Protein AF-A0A1V5HP05-F1 (afdb_monomer)

Secondary structure (DSSP, 8-state):
---------S--TT--------HHHHHHHHHHHHHHHHHHHHHHHHS--SSHHHHHHHHHHHHHHHHHHHTTTS-HHHHHHHHHHHHHHHHHHHHHHHHHHHHHHHHHHHHHHHHHHHT----SS--SEEEE--TTT--TT---EEEEEEEPPHHHHHHHHHHHTT-TT-EESSPPHHHHHHHHTTT------EEEEEEETTTTEE--GGGTGGGTT--EEEEEEEETTTTEEEEEEEE-

Mean predicted aligned error: 12.93 Å

Foldseek 3Di:
DDDDDDDDDPPPPDDPPPPPPPPVVVLVVLLVQLLVLLVQLLVLLVPLDAQVSLVSSLVSLVSSLVSLVVSVPDDDPSSVNSPVSSVNSNVSSVVSNVVNVVVQVCQLCVQVVCCVLVVADDDNDRFPDKDFDDPVPPDPQAATKIKGKHQDDPVRLVVRCVRCVVVPQKDADDDDPVVCVVCVSNVDDRPAHTIKGKAFPVVRDTDDCVVVVVPPPWGWIWMWDQHNVRSMIMIMTGTD

pLDDT: mean 77.03, std 14.5, range [39.31, 95.06]

Structure (mmCIF, N/CA/C/O backbone):
data_AF-A0A1V5HP05-F1
#
_entry.id   AF-A0A1V5HP05-F1
#
loop_
_atom_site.group_PDB
_atom_site.id
_atom_site.type_symbol
_atom_site.label_atom_id
_atom_site.label_alt_id
_atom_site.label_comp_id
_atom_site.label_asym_id
_atom_site.label_entity_id
_atom_site.label_seq_id
_atom_site.pdbx_PDB_ins_code
_atom_site.Cartn_x
_atom_site.Cartn_y
_atom_site.Cartn_z
_atom_site.occupancy
_atom_site.B_iso_or_equiv
_atom_site.auth_seq_id
_atom_site.auth_comp_id
_atom_site.auth_asym_id
_atom_site.auth_atom_id
_atom_site.pdbx_PDB_model_num
ATOM 1 N N . MET A 1 1 ? 78.794 -18.015 -66.365 1.00 45.66 1 MET A N 1
ATOM 2 C CA . MET A 1 1 ? 79.263 -18.549 -65.071 1.00 45.66 1 MET A CA 1
ATOM 3 C C . MET A 1 1 ? 79.657 -17.383 -64.184 1.00 45.66 1 MET A C 1
ATOM 5 O O . MET A 1 1 ? 80.660 -16.752 -64.469 1.00 45.66 1 MET A O 1
ATOM 9 N N . SER A 1 2 ? 78.841 -17.069 -63.180 1.00 39.31 2 SER A N 1
ATOM 10 C CA . SER A 1 2 ? 79.283 -16.549 -61.878 1.00 39.31 2 SER A CA 1
ATOM 11 C C . SER A 1 2 ? 78.057 -16.530 -60.962 1.00 39.31 2 SER A C 1
ATOM 13 O O . SER A 1 2 ? 77.084 -15.834 -61.247 1.00 39.31 2 SER A O 1
ATOM 15 N N . GLN A 1 3 ? 78.067 -17.395 -59.949 1.00 45.81 3 GLN A N 1
ATOM 16 C CA . GLN A 1 3 ? 77.087 -17.443 -58.867 1.00 45.81 3 GLN A CA 1
ATOM 17 C C . GLN A 1 3 ? 77.405 -16.313 -57.883 1.00 45.81 3 GLN A C 1
ATOM 19 O O . GLN A 1 3 ? 78.546 -16.200 -57.444 1.00 45.81 3 GLN A O 1
ATOM 24 N N . ILE A 1 4 ? 76.407 -15.512 -57.510 1.00 48.28 4 ILE A N 1
ATOM 25 C CA . ILE A 1 4 ? 76.486 -14.645 -56.330 1.00 48.28 4 ILE A CA 1
ATOM 26 C C . ILE A 1 4 ? 75.552 -15.253 -55.290 1.00 48.28 4 ILE A C 1
ATOM 28 O O . ILE A 1 4 ? 74.343 -15.353 -55.504 1.00 48.28 4 ILE A O 1
ATOM 32 N N . GLY A 1 5 ? 76.181 -15.755 -54.230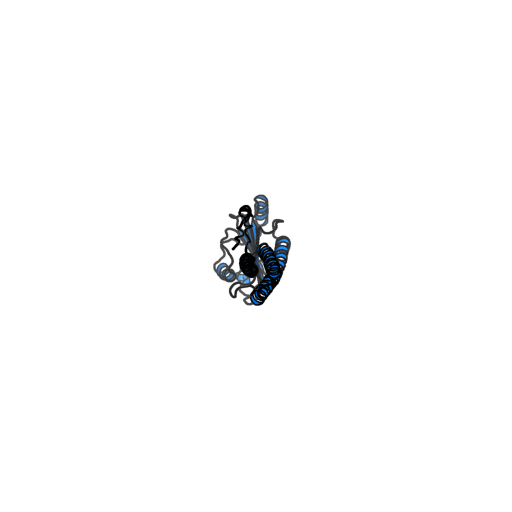 1.00 42.69 5 GLY A N 1
ATOM 33 C CA . GLY A 1 5 ? 75.558 -16.386 -53.082 1.00 42.69 5 GLY A CA 1
ATOM 34 C C . GLY A 1 5 ? 74.801 -15.394 -52.206 1.00 42.69 5 GLY A C 1
ATOM 35 O O . GLY A 1 5 ? 75.073 -14.195 -52.190 1.00 42.69 5 GLY A O 1
ATOM 36 N N . GLN A 1 6 ? 73.819 -15.967 -51.524 1.00 46.94 6 GLN A N 1
ATOM 37 C CA . GLN A 1 6 ? 72.988 -15.387 -50.482 1.00 46.94 6 GLN A CA 1
ATOM 38 C C . GLN A 1 6 ? 73.818 -15.053 -49.241 1.00 46.94 6 GLN A C 1
ATOM 40 O O . GLN A 1 6 ? 74.664 -15.852 -48.868 1.00 46.94 6 GLN A O 1
ATOM 45 N N . ASP A 1 7 ? 73.461 -13.961 -48.568 1.00 46.69 7 ASP A N 1
ATOM 46 C CA . ASP A 1 7 ? 73.518 -13.846 -47.109 1.00 46.69 7 ASP A CA 1
ATOM 47 C C . ASP A 1 7 ? 72.329 -12.969 -46.682 1.00 46.69 7 ASP A C 1
ATOM 49 O O . ASP A 1 7 ? 72.326 -11.752 -46.868 1.00 46.69 7 ASP A O 1
ATOM 53 N N . ILE A 1 8 ? 71.261 -13.605 -46.191 1.00 56.12 8 ILE A N 1
ATOM 54 C CA . ILE A 1 8 ? 70.138 -12.925 -45.530 1.00 56.12 8 ILE A CA 1
ATOM 55 C C . ILE A 1 8 ? 70.374 -13.088 -44.023 1.00 56.12 8 ILE A C 1
ATOM 57 O O . ILE A 1 8 ? 70.475 -14.227 -43.571 1.00 56.12 8 ILE A O 1
ATOM 61 N N . PRO A 1 9 ? 70.475 -11.998 -43.244 1.00 49.00 9 PRO A N 1
ATOM 62 C CA . PRO A 1 9 ? 70.738 -12.085 -41.813 1.00 49.00 9 PRO A CA 1
ATOM 63 C C . PRO A 1 9 ? 69.547 -12.694 -41.059 1.00 49.00 9 PRO A C 1
ATOM 65 O O . PRO A 1 9 ? 68.391 -12.319 -41.261 1.00 49.00 9 PRO A O 1
ATOM 68 N N . GLU A 1 10 ? 69.863 -13.628 -40.166 1.00 56.22 10 GLU A N 1
ATOM 69 C CA . GLU A 1 10 ? 68.953 -14.537 -39.457 1.00 56.22 10 GLU A CA 1
ATOM 70 C C . GLU A 1 10 ? 68.286 -13.919 -38.205 1.00 56.22 10 GLU A C 1
ATOM 72 O O . GLU A 1 10 ? 67.856 -14.636 -37.308 1.00 56.22 10 GLU A O 1
ATOM 77 N N . ASP A 1 11 ? 68.159 -12.589 -38.132 1.00 52.66 11 ASP A N 1
ATOM 78 C CA . ASP A 1 11 ? 67.770 -11.873 -36.897 1.00 52.66 11 ASP A CA 1
ATOM 79 C C . ASP A 1 11 ? 66.340 -11.292 -36.886 1.00 52.66 11 ASP A C 1
ATOM 81 O O . ASP A 1 11 ? 65.981 -10.479 -36.034 1.00 52.66 11 ASP A O 1
ATOM 85 N N . LEU A 1 12 ? 65.463 -11.724 -37.795 1.00 49.72 12 LEU A N 1
ATOM 86 C CA . LEU A 1 12 ? 64.066 -11.250 -37.852 1.00 49.72 12 LEU A CA 1
ATOM 87 C C . LEU A 1 12 ? 63.052 -12.127 -37.096 1.00 49.72 12 LEU A C 1
ATOM 89 O O . LEU A 1 12 ? 61.856 -11.844 -37.132 1.00 49.72 12 LEU A O 1
ATOM 93 N N . ASN A 1 13 ? 63.497 -13.162 -36.378 1.00 49.78 13 ASN A N 1
ATOM 94 C CA . ASN A 1 13 ? 62.592 -14.164 -35.799 1.00 49.78 13 ASN A CA 1
ATOM 95 C C . ASN A 1 13 ? 62.056 -13.863 -34.387 1.00 49.78 13 ASN A C 1
ATOM 97 O O . ASN A 1 13 ? 61.337 -14.688 -33.835 1.00 49.78 13 ASN A O 1
ATOM 101 N N . ASN A 1 14 ? 62.340 -12.690 -33.810 1.00 53.81 14 ASN A N 1
ATOM 102 C CA . ASN A 1 14 ? 61.890 -12.331 -32.456 1.00 53.81 14 ASN A CA 1
ATOM 103 C C . ASN A 1 14 ? 61.094 -11.017 -32.392 1.00 53.81 14 ASN A C 1
ATOM 105 O O . ASN A 1 14 ? 61.212 -10.250 -31.436 1.00 53.81 14 ASN A O 1
ATOM 109 N N . CYS A 1 15 ? 60.226 -10.755 -33.372 1.00 49.44 15 CYS A N 1
ATOM 110 C CA . CYS A 1 15 ? 59.110 -9.846 -33.113 1.00 49.44 15 CYS A CA 1
ATOM 111 C C . CYS A 1 15 ? 58.054 -10.597 -32.285 1.00 49.44 15 CYS A C 1
ATOM 113 O O . CYS A 1 15 ? 57.534 -11.605 -32.768 1.00 49.44 15 CYS A O 1
ATOM 115 N N . PRO A 1 16 ? 57.691 -10.136 -31.071 1.00 47.91 16 PRO A N 1
ATOM 116 C CA . PRO A 1 16 ? 56.537 -10.686 -30.383 1.00 47.91 16 PRO A CA 1
ATOM 117 C C . PRO A 1 16 ? 55.327 -10.454 -31.285 1.00 47.91 16 PRO A C 1
ATOM 119 O O . PRO A 1 16 ? 55.009 -9.315 -31.637 1.00 47.91 16 PRO A O 1
ATOM 122 N N . VAL A 1 17 ? 54.685 -11.543 -31.704 1.00 52.50 17 VAL A N 1
ATOM 123 C CA . VAL A 1 17 ? 53.391 -11.497 -32.378 1.00 52.50 17 VAL A CA 1
ATOM 124 C C . VAL A 1 17 ? 52.439 -10.848 -31.385 1.00 52.50 17 VAL A C 1
ATOM 126 O O . VAL A 1 17 ? 51.966 -11.491 -30.452 1.00 52.50 17 VAL A O 1
ATOM 129 N N . ALA A 1 18 ? 52.217 -9.544 -31.538 1.00 49.88 18 ALA A N 1
ATOM 130 C CA . ALA A 1 18 ? 51.139 -8.866 -30.852 1.00 49.88 18 ALA A CA 1
ATOM 131 C C . ALA A 1 18 ? 49.862 -9.605 -31.254 1.00 49.88 18 ALA A C 1
ATOM 133 O O . ALA A 1 18 ? 49.499 -9.605 -32.433 1.00 49.88 18 ALA A O 1
ATOM 134 N N . GLU A 1 19 ? 49.236 -10.291 -30.295 1.00 46.50 19 GLU A N 1
ATOM 135 C CA . GLU A 1 19 ? 47.919 -10.895 -30.454 1.00 46.50 19 GLU A CA 1
ATOM 136 C C . GLU A 1 19 ? 46.963 -9.814 -30.963 1.00 46.50 19 GLU A C 1
ATOM 138 O O . GLU A 1 19 ? 46.447 -8.977 -30.221 1.00 46.50 19 GLU A O 1
ATOM 143 N N . LEU A 1 20 ? 46.759 -9.802 -32.279 1.00 46.09 20 LEU A N 1
ATOM 144 C CA . LEU A 1 20 ? 45.702 -9.059 -32.932 1.00 46.09 20 LEU A CA 1
ATOM 145 C C . LEU A 1 20 ? 44.393 -9.716 -32.500 1.00 46.09 20 LEU A C 1
ATOM 147 O O . LEU A 1 20 ? 43.883 -10.615 -33.167 1.00 46.09 20 LEU A O 1
ATOM 151 N N . GLU A 1 21 ? 43.837 -9.269 -31.372 1.00 46.66 21 GLU A N 1
ATOM 152 C CA . GLU A 1 21 ? 42.444 -9.543 -31.040 1.00 46.66 21 GLU A CA 1
ATOM 153 C C . GLU A 1 21 ? 41.585 -9.109 -32.234 1.00 46.66 21 GLU A C 1
ATOM 155 O O . GLU A 1 21 ? 41.391 -7.920 -32.507 1.00 46.66 21 GLU A O 1
ATOM 160 N N . HIS A 1 22 ? 41.092 -10.088 -32.995 1.00 45.94 22 HIS A N 1
ATOM 161 C CA . HIS A 1 22 ? 40.339 -9.826 -34.207 1.00 45.94 22 HIS A CA 1
ATOM 162 C C . HIS A 1 22 ? 39.112 -8.946 -33.888 1.00 45.94 22 HIS A C 1
ATOM 164 O O . HIS A 1 22 ? 38.206 -9.381 -33.165 1.00 45.94 22 HIS A O 1
ATOM 170 N N . PRO A 1 23 ? 38.982 -7.747 -34.492 1.00 53.31 23 PRO A N 1
ATOM 171 C CA . PRO A 1 23 ? 37.896 -6.802 -34.200 1.00 53.31 23 PRO A CA 1
ATOM 172 C C . PRO A 1 23 ? 36.497 -7.362 -34.519 1.00 53.31 23 PRO A C 1
ATOM 174 O O . PRO A 1 23 ? 35.478 -6.839 -34.066 1.00 53.31 23 PRO A O 1
ATOM 177 N N . HIS A 1 24 ? 36.419 -8.456 -35.284 1.00 51.22 24 HIS A N 1
ATOM 178 C CA . HIS A 1 24 ? 35.174 -9.172 -35.548 1.00 51.22 24 HIS A CA 1
ATOM 179 C C . HIS A 1 24 ? 34.614 -9.904 -34.318 1.00 51.22 24 HIS A C 1
ATOM 181 O O . HIS A 1 24 ? 33.399 -9.859 -34.105 1.00 51.22 24 HIS A O 1
ATOM 187 N N . PHE A 1 25 ? 35.465 -10.504 -33.478 1.00 51.22 25 PHE A N 1
ATOM 188 C CA . PHE A 1 25 ? 35.019 -11.303 -32.330 1.00 51.22 25 PHE A CA 1
ATOM 189 C C . PHE A 1 25 ? 34.427 -10.423 -31.221 1.00 51.22 25 PHE A C 1
ATOM 191 O O . PHE A 1 25 ? 33.362 -10.735 -30.676 1.00 51.22 25 PHE A O 1
ATOM 198 N N . ARG A 1 26 ? 35.059 -9.266 -30.973 1.00 56.91 26 ARG A N 1
ATOM 199 C CA . ARG A 1 26 ? 34.629 -8.264 -29.985 1.00 56.91 26 ARG A CA 1
ATOM 200 C C . ARG A 1 26 ? 33.247 -7.681 -30.312 1.00 56.91 26 ARG A C 1
ATOM 202 O O . ARG A 1 26 ? 32.411 -7.566 -29.420 1.00 56.91 26 ARG A O 1
ATOM 209 N N . SER A 1 27 ? 32.957 -7.426 -31.594 1.00 60.09 27 SER A N 1
ATOM 210 C CA . SER A 1 27 ? 31.655 -6.879 -32.019 1.00 60.09 27 SER A CA 1
ATOM 211 C C . SER A 1 27 ? 30.483 -7.850 -31.807 1.00 60.09 27 SER A C 1
ATOM 213 O O . SER A 1 27 ? 29.405 -7.435 -31.398 1.00 60.09 27 SER A O 1
ATOM 215 N N . SER A 1 28 ? 30.672 -9.163 -32.004 1.00 66.31 28 SER A N 1
ATOM 216 C CA . SER A 1 28 ? 29.566 -10.128 -31.855 1.00 66.31 28 SER A CA 1
ATOM 217 C C . SER A 1 28 ? 29.090 -10.274 -30.403 1.00 66.31 28 SER A C 1
ATOM 219 O O . SER A 1 28 ? 27.895 -10.452 -30.157 1.00 66.31 28 SER A O 1
ATOM 221 N N . ARG A 1 29 ? 30.014 -10.163 -29.435 1.00 74.50 29 ARG A N 1
ATOM 222 C CA . ARG A 1 29 ? 29.705 -10.227 -27.998 1.00 74.50 29 ARG A CA 1
ATOM 223 C C . ARG A 1 29 ? 28.965 -8.975 -27.533 1.00 74.50 29 ARG A C 1
ATOM 225 O O . ARG A 1 29 ? 27.973 -9.104 -26.820 1.00 74.50 29 ARG A O 1
ATOM 232 N N . LEU A 1 30 ? 29.388 -7.793 -27.990 1.00 72.38 30 LEU A N 1
ATOM 233 C CA . LEU A 1 30 ? 28.740 -6.520 -27.651 1.00 72.38 30 LEU A CA 1
ATOM 234 C C . LEU A 1 3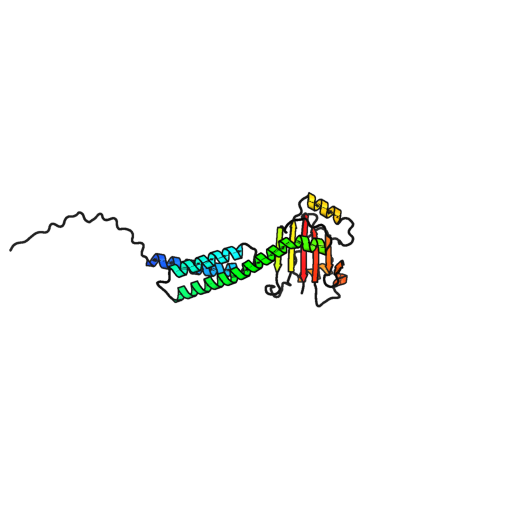0 ? 27.276 -6.471 -28.119 1.00 72.38 30 LEU A C 1
ATOM 236 O O . LEU A 1 30 ? 26.421 -6.027 -27.361 1.00 72.38 30 LEU A O 1
ATOM 240 N N . ARG A 1 31 ? 26.952 -7.022 -29.299 1.00 71.19 31 ARG A N 1
ATOM 241 C CA . ARG A 1 31 ? 25.558 -7.106 -29.793 1.00 71.19 31 ARG A CA 1
ATOM 242 C C . ARG A 1 31 ? 24.673 -7.997 -28.942 1.00 71.19 31 ARG A C 1
ATOM 244 O O . ARG A 1 31 ? 23.550 -7.623 -28.621 1.00 71.19 31 ARG A O 1
ATOM 251 N N . LYS A 1 32 ? 25.169 -9.189 -28.602 1.00 80.56 32 LYS A N 1
ATOM 252 C CA . LYS A 1 32 ? 24.427 -10.140 -27.764 1.00 80.56 32 LYS A CA 1
ATOM 253 C C . LYS A 1 32 ? 24.158 -9.542 -26.384 1.00 80.56 32 LYS A C 1
ATOM 255 O O . LYS A 1 32 ? 23.046 -9.667 -25.889 1.00 80.56 32 LYS A O 1
ATOM 260 N N . LEU A 1 33 ? 25.138 -8.835 -25.817 1.00 82.25 33 LEU A N 1
ATOM 261 C CA . LEU A 1 33 ? 24.986 -8.099 -24.560 1.00 82.25 33 LEU A CA 1
ATOM 262 C C . LEU A 1 33 ? 23.984 -6.943 -24.676 1.00 82.25 33 LEU A C 1
ATOM 264 O O . LEU A 1 33 ? 23.119 -6.817 -23.818 1.00 82.25 33 LEU A O 1
ATOM 268 N N . ALA A 1 34 ? 24.046 -6.139 -25.741 1.00 77.56 34 ALA A N 1
ATOM 269 C CA . ALA A 1 34 ? 23.113 -5.033 -25.954 1.00 77.56 34 ALA A CA 1
ATOM 270 C C . ALA A 1 34 ? 21.657 -5.517 -26.064 1.00 77.56 34 ALA A C 1
ATOM 272 O O . ALA A 1 34 ? 20.777 -4.985 -25.391 1.00 77.56 34 ALA A O 1
ATOM 273 N N . LEU A 1 35 ? 21.411 -6.570 -26.853 1.00 80.38 35 LEU A N 1
ATOM 274 C CA . LEU A 1 35 ? 20.090 -7.196 -26.966 1.00 80.38 35 LEU A CA 1
ATOM 275 C C . LEU A 1 35 ? 19.628 -7.804 -25.640 1.00 80.38 35 LEU A C 1
ATOM 277 O O . LEU A 1 35 ? 18.473 -7.631 -25.261 1.00 80.38 35 LEU A O 1
ATOM 281 N N . PHE A 1 36 ? 20.524 -8.487 -24.924 1.00 84.94 36 PHE A N 1
ATOM 282 C CA . PHE A 1 36 ? 20.225 -9.050 -23.611 1.00 84.94 36 PHE A CA 1
ATOM 283 C C . PHE A 1 36 ? 19.803 -7.961 -22.619 1.00 84.94 36 PHE A C 1
ATOM 285 O O . PHE A 1 36 ? 18.760 -8.092 -21.985 1.00 84.94 36 PHE A O 1
ATOM 292 N N . PHE A 1 37 ? 20.549 -6.857 -22.531 1.00 82.06 37 PHE A N 1
ATOM 293 C CA . PHE A 1 37 ? 20.204 -5.745 -21.646 1.00 82.06 37 PHE A CA 1
ATOM 294 C C . PHE A 1 37 ? 18.921 -5.026 -22.065 1.00 82.06 37 PHE A C 1
ATOM 296 O O . PHE A 1 37 ? 18.150 -4.637 -21.193 1.00 82.06 37 PHE A O 1
ATOM 303 N N . ALA A 1 38 ? 18.644 -4.898 -23.366 1.00 75.44 38 ALA A N 1
ATOM 304 C CA . ALA A 1 38 ? 17.395 -4.313 -23.849 1.00 75.44 38 ALA A CA 1
ATOM 305 C C . ALA A 1 38 ? 16.178 -5.180 -23.479 1.00 75.44 38 ALA A C 1
ATOM 307 O O . ALA A 1 38 ? 15.169 -4.671 -22.991 1.00 75.44 38 ALA A O 1
ATOM 308 N N . LEU A 1 39 ? 16.290 -6.502 -23.652 1.00 82.00 39 LEU A N 1
ATOM 309 C CA . LEU A 1 39 ? 15.251 -7.453 -23.256 1.00 82.00 39 LEU A CA 1
ATOM 310 C C . LEU A 1 39 ? 15.066 -7.479 -21.740 1.00 82.00 39 LEU A C 1
ATOM 312 O O . LEU A 1 39 ? 13.933 -7.462 -21.265 1.00 82.00 39 LEU A O 1
ATOM 316 N N . LEU A 1 40 ? 16.159 -7.493 -20.976 1.00 84.25 40 LEU A N 1
ATOM 317 C CA . LEU A 1 40 ? 16.105 -7.484 -19.519 1.00 84.25 40 LEU A CA 1
ATOM 318 C C . LEU A 1 40 ? 15.493 -6.179 -18.994 1.00 84.25 40 LEU A C 1
ATOM 320 O O . LEU A 1 40 ? 14.641 -6.225 -18.115 1.00 84.25 40 LEU A O 1
ATOM 324 N N . SER A 1 41 ? 15.859 -5.035 -19.580 1.00 82.31 41 SER A N 1
ATOM 325 C CA . SER A 1 41 ? 15.253 -3.730 -19.294 1.00 82.31 41 SER A CA 1
ATOM 326 C C . SER A 1 41 ? 13.742 -3.751 -19.536 1.00 82.31 41 SER A C 1
ATOM 328 O O . SER A 1 41 ? 12.990 -3.392 -18.636 1.00 82.31 41 SER A O 1
ATOM 330 N N . CYS A 1 42 ? 13.280 -4.251 -20.690 1.00 76.81 42 CYS A N 1
ATOM 331 C CA . CYS A 1 42 ? 11.846 -4.381 -20.971 1.00 76.81 42 CYS A CA 1
ATOM 332 C C . CYS A 1 42 ? 11.134 -5.301 -19.972 1.00 76.81 42 CYS A C 1
ATOM 334 O O . CYS A 1 42 ? 10.085 -4.935 -19.456 1.00 76.81 42 CYS A O 1
ATOM 336 N N . ASN A 1 43 ? 11.692 -6.476 -19.669 1.00 78.19 43 ASN A N 1
ATOM 337 C CA . ASN A 1 43 ? 11.067 -7.405 -18.724 1.00 78.19 43 ASN A CA 1
ATOM 338 C C . ASN A 1 43 ? 10.986 -6.805 -17.315 1.00 78.19 43 ASN A C 1
ATOM 340 O O . ASN A 1 43 ? 9.931 -6.851 -16.695 1.00 78.19 43 ASN A O 1
ATOM 344 N N . LEU A 1 44 ? 12.061 -6.183 -16.827 1.00 78.62 44 LEU A N 1
ATOM 345 C CA . LEU A 1 44 ? 12.065 -5.530 -15.516 1.00 78.62 44 LEU A CA 1
ATOM 346 C C . LEU A 1 44 ? 11.140 -4.311 -15.468 1.00 78.62 44 LEU A C 1
ATOM 348 O O . LEU A 1 44 ? 10.504 -4.083 -14.447 1.00 78.62 44 LEU A O 1
ATOM 352 N N . ALA A 1 45 ? 11.025 -3.561 -16.565 1.00 71.19 45 ALA A N 1
ATOM 353 C CA . ALA A 1 45 ? 10.072 -2.462 -16.672 1.00 71.19 45 ALA A CA 1
ATOM 354 C C . ALA A 1 45 ? 8.610 -2.941 -16.685 1.00 71.19 45 ALA A C 1
ATOM 356 O O . ALA A 1 45 ? 7.728 -2.179 -16.309 1.00 71.19 45 ALA A O 1
ATOM 357 N N . LEU A 1 46 ? 8.341 -4.179 -17.114 1.00 69.56 46 LEU A N 1
ATOM 358 C CA . LEU A 1 46 ? 7.004 -4.785 -17.090 1.00 69.56 46 LEU A CA 1
ATOM 359 C C . LEU A 1 46 ? 6.682 -5.463 -15.750 1.00 69.56 46 LEU A C 1
ATOM 361 O O . LEU A 1 46 ? 5.514 -5.586 -15.386 1.00 69.56 46 LEU A O 1
ATOM 365 N N . LEU A 1 47 ? 7.701 -5.890 -15.002 1.00 67.50 47 LEU A N 1
ATOM 366 C CA . LEU A 1 47 ? 7.551 -6.417 -13.649 1.00 67.50 47 LEU A CA 1
ATOM 367 C C . LEU A 1 47 ? 7.316 -5.253 -12.673 1.00 67.50 47 LEU A C 1
ATOM 369 O O . LEU A 1 47 ? 8.229 -4.738 -12.030 1.00 67.50 47 LEU A O 1
ATOM 373 N N . CYS A 1 48 ? 6.057 -4.825 -12.579 1.00 56.88 48 CYS A N 1
ATOM 374 C CA . CYS A 1 48 ? 5.585 -3.763 -11.691 1.00 56.88 48 CYS A CA 1
ATOM 375 C C . CYS A 1 48 ? 5.646 -4.187 -10.210 1.00 56.88 48 CYS A C 1
ATOM 377 O O . CYS A 1 48 ? 4.625 -4.508 -9.607 1.00 56.88 48 CYS A O 1
ATOM 379 N N . GLY A 1 49 ? 6.841 -4.186 -9.612 1.00 50.00 49 GLY A N 1
ATOM 380 C CA . GLY A 1 49 ? 7.048 -4.513 -8.199 1.00 50.00 49 GLY A CA 1
ATOM 381 C C . GLY A 1 49 ? 8.106 -3.630 -7.535 1.00 50.00 49 GLY A C 1
ATOM 382 O O . GLY A 1 49 ? 9.298 -3.895 -7.634 1.00 50.00 49 GLY A O 1
ATOM 383 N N . GLY A 1 50 ? 7.676 -2.593 -6.814 1.00 57.09 50 GLY A N 1
ATOM 384 C CA . GLY A 1 50 ? 8.556 -1.773 -5.969 1.00 57.09 50 GLY A CA 1
ATOM 385 C C . GLY A 1 50 ? 9.394 -0.707 -6.693 1.00 57.09 50 GLY A C 1
ATOM 386 O O . GLY A 1 50 ? 9.467 -0.644 -7.917 1.00 57.09 50 GLY A O 1
ATOM 387 N N . PHE A 1 51 ? 10.031 0.164 -5.902 1.00 59.62 51 PHE A N 1
ATOM 388 C CA . PHE A 1 51 ? 10.748 1.359 -6.382 1.00 59.62 51 PHE A CA 1
ATOM 389 C C . PHE A 1 51 ? 12.066 1.059 -7.105 1.00 59.62 51 PHE A C 1
ATOM 391 O O . PHE A 1 51 ? 12.479 1.808 -7.990 1.00 59.62 51 PHE A O 1
ATOM 398 N N . TYR A 1 52 ? 12.728 -0.043 -6.755 1.00 67.75 52 TYR A N 1
ATOM 399 C CA . TYR A 1 52 ? 14.073 -0.344 -7.245 1.00 67.75 52 TYR A CA 1
ATOM 400 C C . TYR A 1 52 ? 14.090 -0.948 -8.658 1.00 67.75 52 TYR A C 1
ATOM 402 O O . TYR A 1 52 ? 15.015 -0.670 -9.423 1.00 67.75 52 TYR A O 1
ATOM 410 N N . LEU A 1 53 ? 13.068 -1.725 -9.043 1.00 72.88 53 LEU A N 1
ATOM 411 C CA . LEU A 1 53 ? 13.024 -2.386 -10.356 1.00 72.88 53 LEU A CA 1
ATOM 412 C C . LEU A 1 53 ? 12.968 -1.395 -11.535 1.00 72.88 53 LEU A C 1
ATOM 414 O O . LEU A 1 53 ? 13.762 -1.565 -12.465 1.00 72.88 53 LEU A O 1
ATOM 418 N N . PRO A 1 54 ? 12.153 -0.320 -11.503 1.00 71.38 54 PRO A N 1
ATOM 419 C CA . PRO A 1 54 ? 12.143 0.681 -12.570 1.00 71.38 54 PRO A CA 1
ATOM 420 C C . PRO A 1 54 ? 13.483 1.403 -12.748 1.00 71.38 54 PRO A C 1
ATOM 422 O O . PRO A 1 54 ? 13.904 1.658 -13.874 1.00 71.38 54 PRO A O 1
ATOM 425 N N . VAL A 1 55 ? 14.193 1.698 -11.651 1.00 77.81 55 VAL A N 1
ATOM 426 C CA . VAL A 1 55 ? 15.512 2.356 -11.699 1.00 77.81 55 VAL A CA 1
ATOM 427 C C . VAL A 1 55 ? 16.539 1.459 -12.390 1.00 77.81 55 VAL A C 1
ATOM 429 O O . VAL A 1 55 ? 17.272 1.913 -13.271 1.00 77.81 55 VAL A O 1
ATOM 432 N N . ILE A 1 56 ? 16.558 0.169 -12.039 1.00 81.06 56 ILE A N 1
ATOM 433 C CA . ILE A 1 56 ? 17.429 -0.824 -12.679 1.00 81.06 56 ILE A CA 1
ATOM 434 C C . ILE A 1 56 ? 17.062 -0.971 -14.162 1.00 81.06 56 ILE A C 1
ATOM 436 O O . ILE A 1 56 ? 17.948 -0.972 -15.018 1.00 81.06 56 ILE A O 1
ATOM 440 N N . ALA A 1 57 ? 15.767 -1.031 -14.485 1.00 79.81 57 ALA A N 1
ATOM 441 C CA . ALA A 1 57 ? 15.287 -1.132 -15.859 1.00 79.81 57 ALA A CA 1
ATOM 442 C C . ALA A 1 57 ? 15.741 0.059 -16.721 1.00 79.81 57 ALA A C 1
ATOM 444 O O . ALA A 1 57 ? 16.236 -0.150 -17.832 1.00 79.81 57 ALA A O 1
ATOM 445 N N . LEU A 1 58 ? 15.654 1.287 -16.197 1.00 80.69 58 LEU A N 1
ATOM 446 C CA . LEU A 1 58 ? 16.154 2.494 -16.863 1.00 80.69 58 LEU A CA 1
ATOM 447 C C . LEU A 1 58 ? 17.666 2.419 -17.110 1.00 80.69 58 LEU A C 1
ATOM 449 O O . LEU A 1 58 ? 18.114 2.641 -18.235 1.00 80.69 58 LEU A O 1
ATOM 453 N N . GLY A 1 59 ? 18.454 2.047 -16.096 1.00 83.25 59 GLY A N 1
ATOM 454 C CA . GLY A 1 59 ? 19.910 1.918 -16.221 1.00 83.25 59 GLY A CA 1
ATOM 455 C C . GLY A 1 59 ? 20.337 0.896 -17.282 1.00 83.25 59 GLY A C 1
ATOM 456 O O . GLY A 1 59 ? 21.236 1.157 -18.088 1.00 83.25 59 GLY A O 1
ATOM 457 N N . LEU A 1 60 ? 19.650 -0.247 -17.340 1.00 84.75 60 LEU A N 1
ATOM 458 C CA . LEU A 1 60 ? 19.875 -1.267 -18.366 1.00 84.75 60 LEU A CA 1
ATOM 459 C C . LEU A 1 60 ? 19.451 -0.794 -19.762 1.00 84.75 60 LEU A C 1
ATOM 461 O O . LEU A 1 60 ? 20.161 -1.064 -20.730 1.00 84.75 60 LEU A O 1
ATOM 465 N N . GLY A 1 61 ? 18.350 -0.043 -19.869 1.00 80.81 61 GLY A N 1
ATOM 466 C CA . GLY A 1 61 ? 17.890 0.554 -21.125 1.00 80.81 61 GLY A CA 1
ATOM 467 C C . GLY A 1 61 ? 18.901 1.550 -21.702 1.00 80.81 61 GLY A C 1
ATOM 468 O O . GLY A 1 61 ? 19.261 1.457 -22.876 1.00 80.81 61 GLY A O 1
ATOM 469 N N . ILE A 1 62 ? 19.444 2.442 -20.860 1.00 84.44 62 ILE A N 1
ATOM 470 C CA . ILE A 1 62 ? 20.517 3.378 -21.246 1.00 84.44 62 ILE A CA 1
ATOM 471 C C . ILE A 1 62 ? 21.755 2.603 -21.711 1.00 84.44 62 ILE A C 1
ATOM 473 O O . ILE A 1 62 ? 22.320 2.898 -22.765 1.00 84.44 62 ILE A O 1
ATOM 477 N N . THR A 1 63 ? 22.160 1.582 -20.953 1.00 81.62 63 THR A N 1
ATOM 478 C CA . THR A 1 63 ? 23.342 0.766 -21.267 1.00 81.62 63 THR A CA 1
ATOM 479 C C . THR A 1 63 ? 23.180 0.034 -22.602 1.00 81.62 63 THR A C 1
ATOM 481 O O . THR A 1 63 ? 24.102 0.023 -23.418 1.00 81.62 63 THR A O 1
ATOM 484 N N . ALA A 1 64 ? 21.997 -0.526 -22.873 1.00 81.69 64 ALA A N 1
ATOM 485 C CA . ALA A 1 64 ? 21.681 -1.171 -24.143 1.00 81.69 64 ALA A CA 1
ATOM 486 C C . ALA A 1 64 ? 21.766 -0.197 -25.330 1.00 81.69 64 ALA A C 1
ATOM 488 O O . ALA A 1 64 ? 22.345 -0.541 -26.366 1.00 81.69 64 ALA A O 1
ATOM 489 N N . LEU A 1 65 ? 21.252 1.029 -25.177 1.00 79.19 65 LEU A N 1
ATOM 490 C CA . LEU A 1 65 ? 21.342 2.070 -26.206 1.00 79.19 65 LEU A CA 1
ATOM 491 C C . LEU A 1 65 ? 22.793 2.469 -26.483 1.00 79.19 65 LEU A C 1
ATOM 493 O O . LEU A 1 65 ? 23.199 2.496 -27.645 1.00 79.19 65 LEU A O 1
ATOM 497 N N . LEU A 1 66 ? 23.591 2.709 -25.438 1.00 81.62 66 LEU A N 1
ATOM 498 C CA . LEU A 1 66 ? 25.005 3.064 -25.582 1.00 81.62 66 LEU A CA 1
ATOM 499 C C . LEU A 1 66 ? 25.777 1.973 -26.333 1.00 81.62 66 LEU A C 1
ATOM 501 O O . LEU A 1 66 ? 26.442 2.264 -27.327 1.00 81.62 66 LEU A O 1
ATOM 505 N N . LEU A 1 67 ? 25.637 0.710 -25.918 1.00 78.31 67 LEU A N 1
ATOM 506 C CA . LEU A 1 67 ? 26.300 -0.424 -26.571 1.00 78.31 67 LEU A CA 1
ATOM 507 C C . LEU A 1 67 ? 25.876 -0.586 -28.038 1.00 78.31 67 LEU A C 1
ATOM 509 O O . LEU A 1 67 ? 26.705 -0.906 -28.890 1.00 78.31 67 LEU A O 1
ATOM 513 N N . THR A 1 68 ? 24.603 -0.328 -28.345 1.00 74.75 68 THR A N 1
ATOM 514 C CA . THR A 1 68 ? 24.071 -0.410 -29.712 1.00 74.75 68 THR A CA 1
ATOM 515 C C . THR A 1 68 ? 24.621 0.709 -30.605 1.00 74.75 68 THR A C 1
ATOM 517 O O . THR A 1 68 ? 24.977 0.454 -31.756 1.00 74.75 68 THR A O 1
ATOM 520 N N . VAL A 1 69 ? 24.757 1.933 -30.079 1.00 74.44 69 VAL A N 1
ATOM 521 C CA . VAL A 1 69 ? 25.360 3.074 -30.794 1.00 74.44 69 VAL A CA 1
ATOM 522 C C . VAL A 1 69 ? 26.851 2.844 -31.057 1.00 74.44 69 VAL A C 1
ATOM 524 O O . VAL A 1 69 ? 27.320 3.104 -32.166 1.00 74.44 69 VAL A O 1
ATOM 527 N N . PHE A 1 70 ? 27.592 2.294 -30.089 1.00 72.88 70 PHE A N 1
ATOM 528 C CA . PHE A 1 70 ? 29.017 1.986 -30.264 1.00 72.88 70 PHE A CA 1
ATOM 529 C C . PHE A 1 70 ? 29.287 0.927 -31.351 1.00 72.88 70 PHE A C 1
ATOM 531 O O . PHE A 1 70 ? 30.336 0.981 -31.993 1.00 72.88 70 PHE A O 1
ATOM 538 N N . ASP A 1 71 ? 28.349 0.009 -31.617 1.00 69.19 71 ASP A N 1
ATOM 539 C CA . ASP A 1 71 ? 28.501 -1.061 -32.621 1.00 69.19 71 ASP A CA 1
ATOM 540 C C . ASP A 1 71 ? 27.772 -0.794 -33.960 1.00 69.19 71 ASP A C 1
ATOM 542 O O . ASP A 1 71 ? 27.630 -1.684 -34.804 1.00 69.19 71 ASP A O 1
ATOM 546 N N . TYR A 1 72 ? 27.347 0.454 -34.208 1.00 63.09 72 TYR A N 1
ATOM 547 C CA . TYR A 1 72 ? 26.568 0.891 -35.386 1.00 63.09 72 TYR A CA 1
ATOM 548 C C . TYR A 1 72 ? 27.152 0.4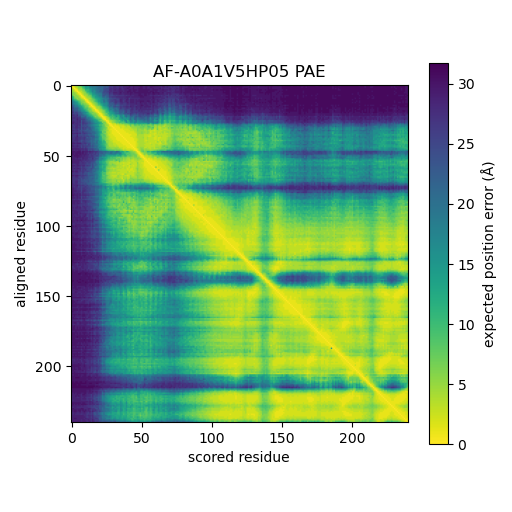73 -36.756 1.00 63.09 72 TYR A C 1
ATOM 550 O O . TYR A 1 72 ? 26.444 0.409 -37.760 1.00 63.09 72 TYR A O 1
ATOM 558 N N . ARG A 1 73 ? 28.447 0.146 -36.835 1.00 60.62 73 ARG A N 1
ATOM 559 C CA . ARG A 1 73 ? 29.181 0.042 -38.104 1.00 60.62 73 ARG A CA 1
ATOM 560 C C . ARG A 1 73 ? 28.921 -1.213 -38.954 1.00 60.62 73 ARG A C 1
ATOM 562 O O . ARG A 1 73 ? 29.451 -1.251 -40.060 1.00 60.62 73 ARG A O 1
ATOM 569 N N . LYS A 1 74 ? 28.177 -2.244 -38.510 1.00 56.97 74 LYS A N 1
ATOM 570 C CA . LYS A 1 74 ? 28.190 -3.548 -39.230 1.00 56.97 74 LYS A CA 1
ATOM 571 C C . LYS A 1 74 ? 26.857 -4.235 -39.568 1.00 56.97 74 LYS A C 1
ATOM 573 O O . LYS A 1 74 ? 26.870 -5.060 -40.475 1.00 56.97 74 LYS A O 1
ATOM 578 N N . THR A 1 75 ? 25.716 -3.919 -38.945 1.00 62.19 75 T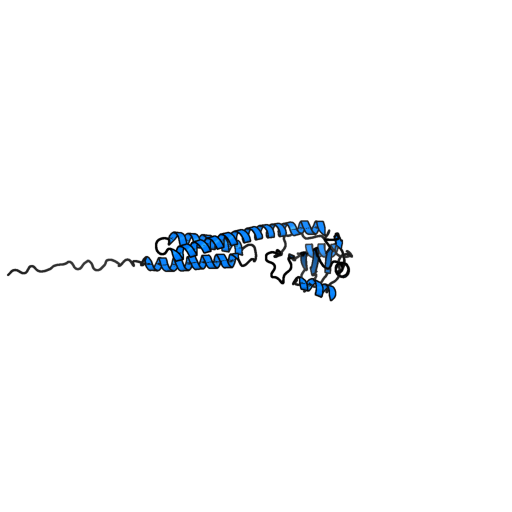HR A N 1
ATOM 579 C CA . THR A 1 75 ? 24.422 -4.563 -39.301 1.00 62.19 75 THR A CA 1
ATOM 580 C C . THR A 1 75 ? 23.218 -3.708 -38.917 1.00 62.19 75 THR A C 1
ATOM 582 O O . THR A 1 75 ? 22.962 -3.503 -37.734 1.00 62.19 75 THR A O 1
ATOM 585 N N . LYS A 1 76 ? 22.437 -3.276 -39.916 1.00 67.94 76 LYS A N 1
ATOM 586 C CA . LYS A 1 76 ? 21.285 -2.381 -39.723 1.00 67.94 76 LYS A CA 1
ATOM 587 C C . LYS A 1 76 ? 20.136 -3.016 -38.920 1.00 67.94 76 LYS A C 1
ATOM 589 O O . LYS A 1 76 ? 19.581 -2.350 -38.060 1.00 67.94 76 LYS A O 1
ATOM 594 N N . SER A 1 77 ? 19.799 -4.293 -39.138 1.00 68.00 77 SER A N 1
ATOM 595 C CA . SER A 1 77 ? 18.634 -4.924 -38.482 1.00 68.00 77 SER A CA 1
ATOM 596 C C . SER A 1 77 ? 18.790 -5.059 -36.962 1.00 68.00 77 SER A C 1
ATOM 598 O O . SER A 1 77 ? 17.932 -4.602 -36.218 1.00 68.00 77 SER A O 1
ATOM 600 N N . VAL A 1 78 ? 19.915 -5.614 -36.499 1.00 66.31 78 VAL A N 1
ATOM 601 C CA . VAL A 1 78 ? 20.228 -5.777 -35.066 1.00 66.31 78 VAL A CA 1
ATOM 602 C C . VAL A 1 78 ? 20.321 -4.425 -34.360 1.00 66.31 78 VAL A C 1
ATOM 604 O O . VAL A 1 78 ? 19.877 -4.292 -33.222 1.00 66.31 78 VAL A O 1
ATOM 607 N N . PHE A 1 79 ? 20.848 -3.414 -35.055 1.00 71.38 79 PHE A N 1
ATOM 608 C CA . PHE A 1 79 ? 20.879 -2.042 -34.567 1.00 71.38 79 PHE A CA 1
ATOM 609 C C . PHE A 1 79 ? 19.464 -1.491 -34.342 1.00 71.38 79 PHE A C 1
ATOM 611 O O . PHE A 1 79 ? 19.165 -1.035 -33.243 1.00 71.38 79 PHE A O 1
ATOM 618 N N . TYR A 1 80 ? 18.568 -1.595 -35.332 1.00 74.44 80 TYR A N 1
ATOM 619 C CA . TYR A 1 80 ? 17.189 -1.119 -35.182 1.00 74.44 80 TYR A CA 1
ATOM 620 C C . TYR A 1 80 ? 16.448 -1.840 -34.051 1.00 74.44 80 TYR A C 1
ATOM 622 O O . TYR A 1 80 ? 15.784 -1.184 -33.255 1.00 74.44 80 TYR A O 1
ATOM 630 N N . THR A 1 81 ? 16.603 -3.161 -33.920 1.00 73.50 81 THR A N 1
ATOM 631 C CA . THR A 1 81 ? 15.977 -3.923 -32.828 1.00 73.50 81 THR A CA 1
ATOM 632 C C . THR A 1 81 ? 16.505 -3.503 -31.455 1.00 73.50 81 THR A C 1
ATOM 634 O O . THR A 1 81 ? 15.709 -3.285 -30.545 1.00 73.50 81 THR A O 1
ATOM 637 N N . GLY A 1 82 ? 17.825 -3.343 -31.299 1.00 70.25 82 GLY A N 1
ATOM 638 C CA . GLY A 1 82 ? 18.430 -2.893 -30.041 1.00 70.25 82 GLY A CA 1
ATOM 639 C C . GLY A 1 82 ? 17.996 -1.479 -29.649 1.00 70.25 82 GLY A C 1
ATOM 640 O O . GLY A 1 82 ? 17.653 -1.240 -28.494 1.00 70.25 82 GLY A O 1
ATOM 641 N N . VAL A 1 83 ? 17.926 -0.563 -30.622 1.00 76.50 83 VAL A N 1
ATOM 642 C CA . VAL A 1 83 ? 17.439 0.807 -30.407 1.00 76.50 83 VAL A CA 1
ATOM 643 C C . VAL A 1 83 ? 15.968 0.806 -29.996 1.00 76.50 83 VAL A C 1
ATOM 645 O O . VAL A 1 83 ? 15.630 1.404 -28.980 1.00 76.50 83 VAL A O 1
ATOM 648 N N . VAL A 1 84 ? 15.095 0.105 -30.728 1.00 80.44 84 VAL A N 1
ATOM 649 C CA . VAL A 1 84 ? 13.655 0.050 -30.420 1.00 80.44 84 VAL A CA 1
ATOM 650 C C . VAL A 1 84 ? 13.405 -0.551 -29.038 1.00 80.44 84 VAL A C 1
ATOM 652 O O 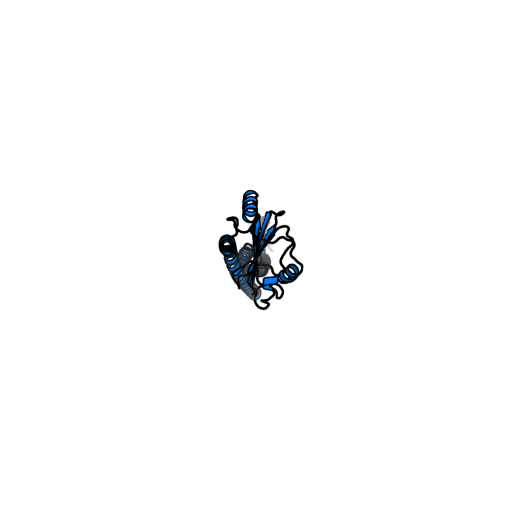. VAL A 1 84 ? 12.680 0.043 -28.245 1.00 80.44 84 VAL A O 1
ATOM 655 N N . LEU A 1 85 ? 14.030 -1.687 -28.714 1.00 75.19 85 LEU A N 1
ATOM 656 C CA . LEU A 1 85 ? 13.869 -2.322 -27.402 1.00 75.19 85 LEU A CA 1
ATOM 657 C C . LEU A 1 85 ? 14.449 -1.465 -26.269 1.00 75.19 85 LEU A C 1
ATOM 659 O O . LEU A 1 85 ? 13.846 -1.386 -25.202 1.00 75.19 85 LEU A O 1
ATOM 663 N N . GLY A 1 86 ? 15.578 -0.787 -26.497 1.00 73.62 86 GLY A N 1
ATOM 664 C CA . GLY A 1 86 ? 16.148 0.159 -25.537 1.00 73.62 86 GLY A CA 1
ATOM 665 C C . GLY A 1 86 ? 15.213 1.339 -25.262 1.00 73.62 86 GLY A C 1
ATOM 666 O O . GLY A 1 86 ? 14.964 1.668 -24.105 1.00 73.62 86 GLY A O 1
ATOM 667 N N . PHE A 1 87 ? 14.628 1.933 -26.307 1.00 80.56 87 PHE A N 1
ATOM 668 C CA . PHE A 1 87 ? 13.640 3.008 -26.165 1.00 80.56 87 PHE A CA 1
ATOM 669 C C . PHE A 1 87 ? 12.360 2.545 -25.467 1.00 80.56 87 PHE A C 1
ATOM 671 O O . PHE A 1 87 ? 11.867 3.251 -24.592 1.00 80.56 87 PHE A O 1
ATOM 678 N N . LEU A 1 88 ? 11.836 1.365 -25.807 1.00 78.19 88 LEU A N 1
ATOM 679 C CA . LEU A 1 88 ? 10.672 0.796 -25.123 1.00 78.19 88 LEU A CA 1
ATOM 680 C C . LEU A 1 88 ? 10.962 0.550 -23.639 1.00 78.19 88 LEU A C 1
ATOM 682 O O . LEU A 1 88 ? 10.152 0.927 -22.796 1.00 78.19 88 LEU A O 1
ATOM 686 N N . GLY A 1 89 ? 12.137 0.004 -23.311 1.00 74.44 89 GLY A N 1
ATOM 687 C CA . GLY A 1 89 ? 12.586 -0.176 -21.930 1.00 74.44 89 GLY A CA 1
ATOM 688 C C . GLY A 1 89 ? 12.668 1.144 -21.161 1.00 74.44 89 GLY A C 1
ATOM 689 O O . GLY A 1 89 ? 12.216 1.215 -20.020 1.00 74.44 89 GLY A O 1
ATOM 690 N N . LEU A 1 90 ? 13.155 2.216 -21.798 1.00 79.06 90 LEU A N 1
ATOM 691 C CA . LEU A 1 90 ? 13.144 3.554 -21.200 1.00 79.06 90 LEU A CA 1
ATOM 692 C C . LEU A 1 90 ? 11.730 4.089 -20.984 1.00 79.06 90 LEU A C 1
ATOM 694 O O . LEU A 1 90 ? 11.438 4.576 -19.898 1.00 79.06 90 LEU A O 1
ATOM 698 N N . ILE A 1 91 ? 10.849 3.985 -21.982 1.00 81.56 91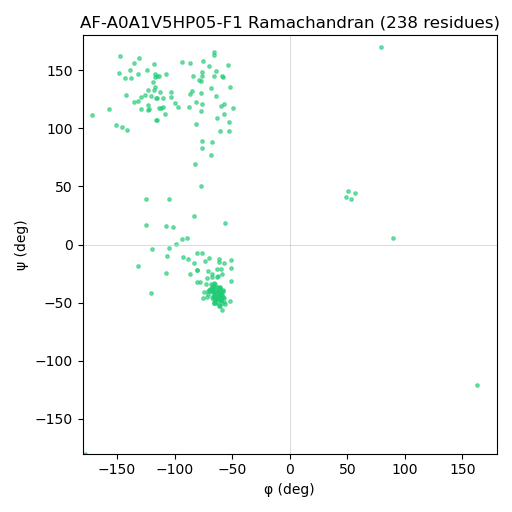 ILE A N 1
ATOM 699 C CA . ILE A 1 91 ? 9.467 4.469 -21.885 1.00 81.56 91 ILE A CA 1
ATOM 700 C C . ILE A 1 91 ? 8.738 3.741 -20.750 1.00 81.56 91 ILE A C 1
ATOM 702 O O . ILE A 1 91 ? 8.215 4.386 -19.840 1.00 81.56 91 ILE A O 1
ATOM 706 N N . PHE A 1 92 ? 8.750 2.406 -20.755 1.00 78.69 92 PHE A N 1
ATOM 707 C CA . PHE A 1 92 ? 8.105 1.607 -19.713 1.00 78.69 92 PHE A CA 1
ATOM 708 C C . PHE A 1 92 ? 8.759 1.815 -18.343 1.00 78.69 92 PHE A C 1
ATOM 710 O O . PHE A 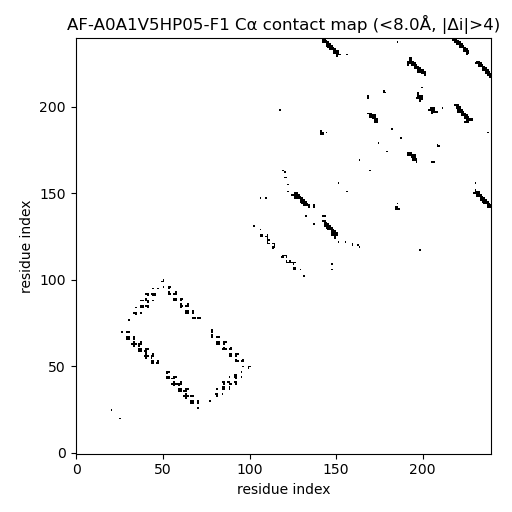1 92 ? 8.055 1.964 -17.344 1.00 78.69 92 PHE A O 1
ATOM 717 N N . GLY A 1 93 ? 10.091 1.903 -18.289 1.00 75.75 93 GLY A N 1
ATOM 718 C CA . GLY A 1 93 ? 10.836 2.194 -17.066 1.00 75.75 93 GLY A CA 1
ATOM 719 C C . GLY A 1 93 ? 10.493 3.569 -16.488 1.00 75.75 93 GLY A C 1
ATOM 720 O O . GLY A 1 93 ? 10.315 3.705 -15.283 1.00 75.75 93 GLY A O 1
ATOM 721 N N . SER A 1 94 ? 10.324 4.592 -17.329 1.00 78.75 94 SER A N 1
ATOM 722 C CA . SER A 1 94 ? 9.920 5.931 -16.891 1.00 78.75 94 SER A CA 1
ATOM 723 C C . SER A 1 94 ? 8.490 5.939 -16.361 1.00 78.75 94 SER A C 1
ATOM 725 O O . SER A 1 94 ? 8.256 6.481 -15.283 1.00 78.75 94 SER A O 1
ATOM 727 N N . PHE A 1 95 ? 7.544 5.300 -17.058 1.00 81.12 95 PHE A N 1
ATOM 728 C CA . PHE A 1 95 ? 6.162 5.194 -16.582 1.00 81.12 95 PHE A CA 1
ATOM 729 C C . PHE A 1 95 ? 6.075 4.474 -15.232 1.00 81.12 95 PHE A C 1
ATOM 731 O O . PHE A 1 95 ? 5.431 4.973 -14.305 1.00 81.12 95 PHE A O 1
ATOM 738 N N . THR A 1 96 ? 6.758 3.338 -15.089 1.00 74.94 96 THR A N 1
ATOM 739 C CA . THR A 1 96 ? 6.773 2.583 -13.828 1.00 74.94 96 THR A CA 1
ATOM 740 C C . THR A 1 96 ? 7.495 3.331 -12.713 1.00 74.94 96 THR A C 1
ATOM 742 O O . THR A 1 96 ? 7.004 3.354 -11.585 1.00 74.94 96 THR A O 1
ATOM 745 N N . PHE A 1 97 ? 8.591 4.032 -13.012 1.00 77.44 97 PHE A N 1
ATOM 746 C CA . PHE A 1 97 ? 9.294 4.868 -12.041 1.00 77.44 97 PHE A CA 1
ATOM 747 C C . PHE A 1 97 ? 8.425 6.033 -11.550 1.00 77.44 97 PHE A C 1
ATOM 749 O O . PHE A 1 97 ? 8.288 6.235 -10.343 1.00 77.44 97 PHE A O 1
ATOM 756 N N . SER A 1 98 ? 7.767 6.759 -12.461 1.00 81.88 98 SER A N 1
ATOM 757 C CA . SER A 1 98 ? 6.814 7.814 -12.100 1.00 81.88 98 SER A CA 1
ATOM 758 C C . SER A 1 98 ? 5.670 7.270 -11.246 1.00 81.88 98 SER A C 1
ATOM 760 O O . SER A 1 98 ? 5.340 7.868 -10.220 1.00 81.88 98 SER A O 1
ATOM 762 N N . SER A 1 99 ? 5.110 6.110 -11.606 1.00 77.56 99 SER A N 1
ATOM 763 C CA . SER A 1 99 ? 4.089 5.444 -10.794 1.00 77.56 99 SER A CA 1
ATOM 764 C C . SER A 1 99 ? 4.618 5.089 -9.403 1.00 77.56 99 SER A C 1
ATOM 766 O O . SER A 1 99 ? 3.926 5.304 -8.409 1.00 77.56 99 SER A O 1
ATOM 768 N N . SER A 1 100 ? 5.858 4.605 -9.299 1.00 77.00 100 SER A N 1
ATOM 769 C CA . SER A 1 100 ? 6.459 4.276 -8.009 1.00 77.00 100 SER A CA 1
ATOM 770 C C . SER A 1 100 ? 6.711 5.507 -7.143 1.00 77.00 100 SER A C 1
ATOM 772 O O . SER A 1 100 ? 6.515 5.425 -5.933 1.00 77.00 100 SER A O 1
ATOM 774 N N . ILE A 1 101 ? 7.103 6.647 -7.723 1.00 81.12 101 ILE A N 1
ATOM 775 C CA . ILE A 1 101 ? 7.232 7.913 -6.983 1.00 81.12 101 ILE A CA 1
ATOM 776 C C . ILE A 1 101 ? 5.874 8.337 -6.427 1.00 81.12 101 ILE A C 1
ATOM 778 O O . ILE A 1 101 ? 5.776 8.724 -5.263 1.00 81.12 101 ILE A O 1
ATOM 782 N N . ILE A 1 102 ? 4.822 8.276 -7.247 1.00 84.50 102 ILE A N 1
ATOM 783 C CA . ILE A 1 102 ? 3.465 8.635 -6.820 1.00 84.50 102 ILE A CA 1
ATOM 784 C C . ILE A 1 102 ? 3.012 7.712 -5.685 1.00 84.50 102 ILE A C 1
ATOM 786 O O . ILE A 1 102 ? 2.511 8.194 -4.671 1.00 84.50 102 ILE A O 1
ATOM 790 N N . ASN A 1 103 ? 3.237 6.405 -5.820 1.00 81.62 103 ASN A N 1
ATOM 791 C CA . ASN A 1 103 ? 2.905 5.417 -4.797 1.00 81.62 103 ASN A CA 1
ATOM 792 C C . ASN A 1 103 ? 3.677 5.650 -3.497 1.00 81.62 103 ASN A C 1
ATOM 794 O O . ASN A 1 103 ? 3.078 5.634 -2.426 1.00 81.62 103 ASN A O 1
ATOM 798 N N . HIS A 1 104 ? 4.972 5.948 -3.585 1.00 82.19 104 HIS A N 1
ATOM 799 C CA . HIS A 1 104 ? 5.780 6.254 -2.413 1.00 82.19 104 HIS A CA 1
ATOM 800 C C . HIS A 1 104 ? 5.299 7.531 -1.713 1.00 82.19 104 HIS A C 1
ATOM 802 O O . HIS A 1 104 ? 5.090 7.524 -0.506 1.00 82.19 104 HIS A O 1
ATOM 808 N N . LYS A 1 105 ? 5.010 8.606 -2.462 1.00 85.69 105 LYS A N 1
ATOM 809 C CA . LYS A 1 105 ? 4.408 9.829 -1.900 1.00 85.69 105 LYS A CA 1
ATOM 810 C C . LYS A 1 105 ? 3.067 9.555 -1.218 1.00 85.69 105 LYS A C 1
ATOM 812 O O . LYS A 1 105 ? 2.788 10.127 -0.170 1.00 85.69 105 LYS A O 1
ATOM 817 N N . ARG A 1 106 ? 2.238 8.679 -1.794 1.00 85.81 106 ARG A N 1
ATOM 818 C CA . ARG A 1 106 ? 0.980 8.248 -1.166 1.00 85.81 106 ARG A CA 1
ATOM 819 C C . ARG A 1 106 ? 1.229 7.486 0.131 1.00 85.81 106 ARG A C 1
ATOM 821 O O . ARG A 1 106 ? 0.556 7.784 1.104 1.00 85.81 106 ARG A O 1
ATOM 828 N N . ALA A 1 107 ? 2.199 6.574 0.164 1.00 85.88 107 ALA A N 1
ATOM 829 C CA . ALA A 1 107 ? 2.571 5.848 1.377 1.00 85.88 107 ALA A CA 1
ATOM 830 C C . ALA A 1 107 ? 3.084 6.788 2.483 1.00 85.88 107 ALA A C 1
ATOM 832 O O . ALA A 1 107 ? 2.670 6.651 3.628 1.00 85.88 107 ALA A O 1
ATOM 833 N N . LEU A 1 108 ? 3.898 7.795 2.138 1.00 85.25 108 LEU A N 1
ATOM 834 C CA . LEU A 1 108 ? 4.355 8.822 3.087 1.00 85.25 108 LEU A CA 1
ATOM 835 C C . LEU A 1 108 ? 3.188 9.614 3.698 1.00 85.25 108 LEU A C 1
ATOM 837 O O . LEU A 1 108 ? 3.211 9.947 4.878 1.00 85.25 108 LEU A O 1
ATOM 841 N N . ASN A 1 109 ? 2.154 9.894 2.903 1.00 88.38 109 ASN A N 1
ATOM 842 C CA . ASN A 1 109 ? 0.988 10.656 3.351 1.00 88.38 109 ASN A CA 1
ATOM 843 C C . ASN A 1 109 ? -0.114 9.785 3.976 1.00 88.38 109 ASN A C 1
ATOM 845 O O . ASN A 1 109 ? -1.035 10.335 4.583 1.00 88.38 109 ASN A O 1
ATOM 849 N N . ALA A 1 110 ? -0.042 8.456 3.836 1.00 89.12 110 ALA A N 1
ATOM 850 C CA . ALA A 1 110 ? -1.086 7.528 4.268 1.00 89.12 110 ALA A CA 1
ATOM 851 C C . ALA A 1 110 ? -1.378 7.683 5.763 1.00 89.12 110 ALA A C 1
ATOM 853 O O . ALA A 1 110 ? -2.529 7.840 6.159 1.00 89.12 110 ALA A O 1
ATOM 854 N N . THR A 1 111 ? -0.328 7.756 6.576 1.00 88.56 111 THR A N 1
ATOM 855 C CA . THR A 1 111 ? -0.425 7.914 8.028 1.00 88.56 111 THR A CA 1
ATOM 856 C C . THR A 1 111 ? -1.234 9.148 8.420 1.00 88.56 111 THR A C 1
ATOM 858 O O . THR A 1 111 ? -2.187 9.044 9.186 1.00 88.56 111 THR A O 1
ATOM 861 N N . SER A 1 112 ? -0.909 10.322 7.867 1.00 89.12 112 SER A N 1
ATOM 862 C CA . SER A 1 112 ? -1.649 11.553 8.176 1.00 89.12 112 SER A CA 1
ATOM 863 C C . SER A 1 112 ? -3.086 11.498 7.656 1.00 89.12 112 SER A C 1
ATOM 865 O O . SER A 1 112 ? -4.001 11.926 8.359 1.00 89.12 112 SER A O 1
ATOM 867 N N . HIS A 1 113 ? -3.287 10.945 6.457 1.00 91.56 113 HIS A N 1
ATOM 868 C CA . HIS A 1 113 ? -4.605 10.786 5.847 1.00 91.56 113 HIS A CA 1
ATOM 869 C C . HIS A 1 113 ? -5.534 9.938 6.728 1.00 91.56 113 HIS A C 1
ATOM 871 O O . HIS A 1 113 ? -6.586 10.416 7.149 1.00 91.56 113 HIS A O 1
ATOM 877 N N . TYR A 1 114 ? -5.119 8.718 7.075 1.00 92.25 114 TYR A N 1
ATOM 878 C CA . TYR A 1 114 ? -5.940 7.783 7.848 1.00 92.25 114 TYR A CA 1
ATOM 879 C C . TYR A 1 114 ? -6.081 8.177 9.314 1.00 92.25 114 TYR A C 1
ATOM 881 O O . TYR A 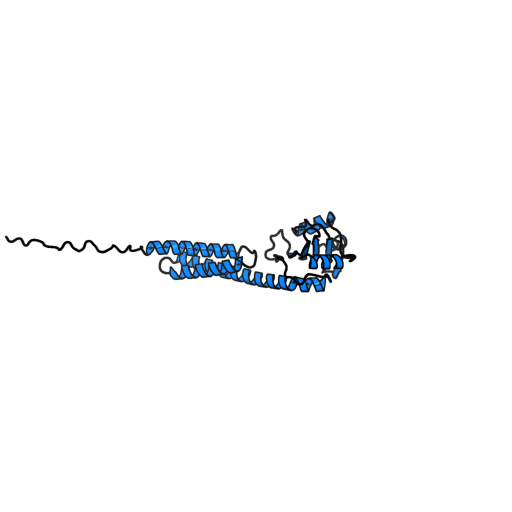1 114 ? -7.154 7.999 9.886 1.00 92.25 114 TYR A O 1
ATOM 889 N N . LYS A 1 115 ? -5.046 8.773 9.917 1.00 90.50 115 LYS A N 1
ATOM 890 C CA . LYS A 1 115 ? -5.132 9.313 11.279 1.00 90.50 115 LYS A CA 1
ATOM 891 C C . LYS A 1 115 ? -6.242 10.356 11.394 1.00 90.50 115 LYS A C 1
ATOM 893 O O . LYS A 1 115 ? -7.026 10.310 12.336 1.00 90.50 115 LYS A O 1
ATOM 898 N N . ASN A 1 116 ? -6.319 11.272 10.429 1.00 90.75 116 ASN A N 1
ATOM 899 C CA . ASN A 1 116 ? -7.320 12.336 10.427 1.00 90.75 116 ASN A CA 1
ATOM 900 C C . ASN A 1 116 ? -8.715 11.817 10.061 1.00 90.75 116 ASN A C 1
ATOM 902 O O . ASN A 1 116 ? -9.698 12.240 10.659 1.00 90.75 116 ASN A O 1
ATOM 906 N N . GLU A 1 117 ? -8.804 10.919 9.081 1.00 93.19 117 GLU A N 1
ATOM 907 C CA . GLU A 1 117 ? -10.083 10.398 8.600 1.00 93.19 117 GLU A CA 1
ATOM 908 C C . GLU A 1 117 ? -10.751 9.454 9.603 1.00 93.19 117 GLU A C 1
ATOM 910 O O . GLU A 1 117 ? -11.949 9.565 9.854 1.00 93.19 117 GLU A O 1
ATOM 915 N N . LEU A 1 118 ? -9.983 8.530 10.180 1.00 92.44 118 LEU A N 1
ATOM 916 C CA . LEU A 1 118 ? -10.512 7.493 11.063 1.00 92.44 118 LEU A CA 1
ATOM 917 C C . LEU A 1 118 ? -10.475 7.905 12.538 1.00 92.44 118 LEU A C 1
ATOM 919 O O . LEU A 1 118 ? -11.061 7.220 13.377 1.00 92.44 118 LEU A O 1
ATOM 923 N N . ALA A 1 119 ? -9.793 9.008 12.867 1.00 89.75 119 ALA A N 1
ATOM 924 C CA . ALA A 1 119 ? -9.525 9.424 14.241 1.00 89.75 119 ALA A CA 1
ATOM 925 C C . ALA A 1 119 ? -8.928 8.274 15.078 1.00 89.75 119 ALA A C 1
ATOM 927 O O . ALA A 1 119 ? -9.380 7.998 16.190 1.00 89.75 119 ALA A O 1
ATOM 928 N N . ILE A 1 120 ? -7.938 7.575 14.510 1.00 88.19 120 ILE A N 1
ATOM 929 C CA . ILE A 1 120 ? -7.164 6.527 15.189 1.00 88.19 120 ILE A CA 1
ATOM 930 C C . ILE A 1 120 ? -5.713 6.989 15.357 1.00 88.19 120 ILE A C 1
ATOM 932 O O . ILE A 1 120 ? -5.180 7.682 14.481 1.00 88.19 120 ILE A O 1
ATOM 936 N N . PRO A 1 121 ? -5.040 6.630 16.458 1.00 84.50 121 PRO A N 1
ATOM 937 C CA . PRO A 1 121 ? -3.660 7.029 16.682 1.00 84.50 121 PRO A CA 1
ATOM 938 C C . PRO A 1 121 ? -2.725 6.182 15.820 1.00 84.50 121 PRO A C 1
ATOM 940 O O . PRO A 1 121 ? -2.252 5.146 16.250 1.00 84.50 121 PRO A O 1
ATOM 943 N N . LEU A 1 122 ? -2.434 6.602 14.592 1.00 83.62 122 LEU A N 1
ATOM 944 C CA . LEU A 1 122 ? -1.378 5.945 13.818 1.00 83.62 122 LEU A CA 1
ATOM 945 C C . LEU A 1 122 ? 0.006 6.422 14.279 1.00 83.62 122 LEU A C 1
ATOM 947 O O . LEU A 1 122 ? 0.161 7.624 14.555 1.00 83.62 122 LEU A O 1
ATOM 951 N N . PRO A 1 123 ? 1.008 5.521 14.332 1.00 75.12 123 PRO A N 1
ATOM 952 C CA . PRO A 1 123 ? 2.389 5.911 14.598 1.00 75.12 123 PRO A CA 1
ATOM 953 C C . PRO A 1 123 ? 2.833 6.909 13.529 1.00 75.12 123 PRO A C 1
ATOM 955 O O . PRO A 1 123 ? 2.424 6.797 12.374 1.00 75.12 123 PRO A O 1
ATOM 958 N N . ASN A 1 124 ? 3.672 7.891 13.874 1.00 70.31 124 ASN A N 1
ATOM 959 C CA . ASN A 1 124 ? 4.186 8.870 12.905 1.00 70.31 124 ASN A CA 1
ATOM 960 C C . ASN A 1 124 ? 5.306 8.267 12.034 1.00 70.31 124 ASN A C 1
ATOM 962 O O . ASN A 1 124 ? 6.399 8.817 11.919 1.00 70.31 124 ASN A O 1
ATOM 966 N N . LEU A 1 125 ? 5.032 7.096 11.467 1.00 72.69 125 LEU A N 1
ATOM 967 C CA . LEU A 1 125 ? 5.952 6.282 10.697 1.00 72.69 125 LEU A CA 1
ATOM 968 C C . LEU A 1 125 ? 5.432 6.124 9.271 1.00 72.69 125 LEU A C 1
ATOM 970 O O . LEU A 1 125 ? 4.234 6.223 8.988 1.00 72.69 125 LEU A O 1
ATOM 974 N N . VAL A 1 126 ? 6.369 5.876 8.365 1.00 83.69 126 VAL A N 1
ATOM 975 C CA . VAL A 1 126 ? 6.079 5.407 7.010 1.00 83.69 126 VAL A CA 1
ATOM 976 C C . VAL A 1 126 ? 5.753 3.911 7.100 1.00 83.69 126 VAL A C 1
ATOM 978 O O . VAL A 1 126 ? 6.428 3.220 7.864 1.00 83.69 126 VAL A O 1
ATOM 981 N N . PRO A 1 127 ? 4.773 3.389 6.338 1.00 87.31 127 PRO A N 1
ATOM 982 C CA . PRO A 1 127 ? 4.505 1.954 6.299 1.00 87.31 127 PRO A CA 1
ATOM 983 C C . PRO A 1 127 ? 5.777 1.144 6.007 1.00 87.31 127 PRO A C 1
ATOM 985 O O . PRO A 1 127 ? 6.523 1.476 5.080 1.00 87.31 127 PRO A O 1
ATOM 988 N N . ASN A 1 128 ? 5.995 0.058 6.750 1.00 88.00 128 ASN A N 1
ATOM 989 C CA . ASN A 1 128 ? 7.083 -0.896 6.514 1.00 88.00 128 ASN A CA 1
ATOM 990 C C . ASN A 1 128 ? 6.917 -1.592 5.160 1.00 88.00 128 ASN A C 1
ATOM 992 O O . ASN A 1 128 ? 7.891 -1.857 4.457 1.00 88.00 128 ASN A O 1
ATOM 996 N N . TYR A 1 129 ? 5.668 -1.865 4.791 1.00 85.88 129 TYR A N 1
ATOM 997 C CA . TYR A 1 129 ? 5.297 -2.422 3.502 1.00 85.88 129 TYR A CA 1
ATOM 998 C C . TYR A 1 129 ? 4.052 -1.713 2.975 1.00 85.88 129 TYR A C 1
ATOM 1000 O O . TYR A 1 129 ? 3.159 -1.336 3.734 1.00 85.88 129 TYR A O 1
ATOM 1008 N N . TYR A 1 130 ? 3.998 -1.507 1.662 1.00 86.50 130 TYR A N 1
ATOM 1009 C CA . TYR A 1 130 ? 2.805 -1.000 1.005 1.00 86.50 130 TYR A CA 1
ATOM 1010 C C . TYR A 1 130 ? 2.612 -1.657 -0.355 1.00 86.50 130 TYR A C 1
ATOM 1012 O O . TYR A 1 130 ? 3.565 -1.885 -1.104 1.00 86.50 130 TYR A O 1
ATOM 1020 N N . PHE A 1 131 ? 1.353 -1.900 -0.696 1.00 84.62 131 PHE A N 1
ATOM 1021 C CA . PHE A 1 131 ? 0.942 -2.446 -1.977 1.00 84.62 131 PHE A CA 1
ATOM 1022 C C . PHE A 1 131 ? -0.198 -1.598 -2.538 1.00 84.62 131 PHE A C 1
ATOM 1024 O O . PHE A 1 131 ? -1.206 -1.357 -1.883 1.00 84.62 131 PHE A O 1
ATOM 1031 N N . ILE A 1 132 ? -0.015 -1.070 -3.748 1.00 82.06 132 ILE A N 1
ATOM 1032 C CA . ILE A 1 132 ? -0.986 -0.181 -4.394 1.00 82.06 132 ILE A CA 1
ATOM 1033 C C . ILE A 1 132 ? -1.250 -0.715 -5.792 1.00 82.06 132 ILE A C 1
ATOM 1035 O O . ILE A 1 132 ? -0.360 -0.715 -6.643 1.00 82.06 132 ILE A O 1
ATOM 1039 N N . THR A 1 133 ? -2.492 -1.119 -6.032 1.00 75.75 133 THR A N 1
ATOM 1040 C CA . THR A 1 133 ? -2.980 -1.525 -7.350 1.00 75.75 133 THR A CA 1
ATOM 1041 C C . THR A 1 133 ? -3.908 -0.462 -7.919 1.00 75.75 133 THR A C 1
ATOM 1043 O O . THR A 1 133 ? -4.618 0.247 -7.201 1.00 75.75 133 THR A O 1
ATOM 1046 N N . PHE A 1 134 ? -3.874 -0.332 -9.242 1.00 66.81 134 PHE A N 1
ATOM 1047 C CA . PHE A 1 134 ? -4.740 0.558 -10.007 1.00 66.81 134 PHE A CA 1
ATOM 1048 C C . PHE A 1 134 ? -5.601 -0.286 -10.941 1.00 66.81 134 PHE A C 1
ATOM 1050 O O . PHE A 1 134 ? -5.109 -1.279 -11.474 1.00 66.81 134 PHE A O 1
ATOM 1057 N N . GLY A 1 135 ? -6.837 0.144 -11.209 1.00 56.56 135 GLY A N 1
ATOM 1058 C CA . GLY A 1 135 ? -7.789 -0.600 -12.050 1.00 56.56 135 GLY A CA 1
ATOM 1059 C C . GLY A 1 135 ? -7.305 -0.910 -13.475 1.00 56.56 135 GLY A C 1
ATOM 1060 O O . GLY A 1 135 ? -7.851 -1.788 -14.123 1.00 56.56 135 GLY A O 1
ATOM 1061 N N . ILE A 1 136 ? -6.248 -0.244 -13.954 1.00 52.66 136 ILE A N 1
ATOM 1062 C CA . ILE A 1 136 ? -5.639 -0.483 -15.276 1.00 52.66 136 ILE A CA 1
ATOM 1063 C C . ILE A 1 136 ? -4.687 -1.703 -15.269 1.00 52.66 136 ILE A C 1
ATOM 1065 O O . ILE A 1 136 ? -4.419 -2.282 -16.316 1.00 52.66 136 ILE A O 1
ATOM 1069 N N . TYR A 1 137 ? -4.175 -2.092 -14.094 1.00 47.28 137 TYR A N 1
ATOM 1070 C CA . TYR A 1 137 ? -3.223 -3.202 -13.893 1.00 47.28 137 TYR A CA 1
ATOM 1071 C C . TYR A 1 137 ? -3.760 -4.303 -12.974 1.00 47.28 137 TYR A C 1
ATOM 1073 O O . TYR A 1 137 ? -3.097 -5.317 -12.759 1.00 47.28 137 TYR A O 1
ATOM 1081 N N . ALA A 1 138 ? -4.949 -4.093 -12.416 1.00 46.62 138 ALA A N 1
ATOM 1082 C CA . ALA A 1 138 ? -5.769 -5.143 -11.856 1.00 46.62 138 ALA A CA 1
ATOM 1083 C C . ALA A 1 138 ? -5.872 -6.272 -12.890 1.00 46.62 138 ALA A C 1
ATOM 1085 O O . ALA A 1 138 ? -6.388 -6.070 -13.991 1.00 46.62 138 ALA A O 1
ATOM 1086 N N . SER A 1 139 ? -5.371 -7.467 -12.564 1.00 49.00 139 SER A N 1
ATOM 1087 C CA . SER A 1 139 ? -5.822 -8.653 -13.290 1.00 49.00 139 SER A CA 1
ATOM 1088 C C . SER A 1 139 ? -7.353 -8.674 -13.218 1.00 49.00 139 SER A C 1
ATOM 1090 O O . SER A 1 139 ? -7.921 -8.142 -12.264 1.00 49.00 139 SER A O 1
ATOM 1092 N N . MET A 1 140 ? -8.038 -9.301 -14.178 1.00 48.31 140 MET A N 1
ATOM 1093 C CA . MET A 1 140 ? -9.510 -9.411 -14.159 1.00 48.31 140 MET A CA 1
ATOM 1094 C C . MET A 1 140 ? -10.086 -9.940 -12.824 1.00 48.31 140 MET A C 1
ATOM 1096 O O . MET A 1 140 ? -11.283 -9.819 -12.594 1.00 48.31 140 MET A O 1
ATOM 1100 N N . ASN A 1 141 ? -9.236 -10.488 -11.946 1.00 52.84 141 ASN A N 1
ATOM 1101 C CA . ASN A 1 141 ? -9.586 -11.077 -10.662 1.00 52.84 141 ASN A CA 1
ATOM 1102 C C . ASN A 1 141 ? -9.198 -10.228 -9.434 1.00 52.84 141 ASN A C 1
ATOM 1104 O O . ASN A 1 141 ? -9.592 -10.590 -8.332 1.00 52.84 141 ASN A O 1
ATOM 1108 N N . ASN A 1 142 ? -8.423 -9.145 -9.577 1.00 60.12 142 ASN A N 1
ATOM 1109 C CA . ASN A 1 142 ? -7.975 -8.333 -8.439 1.00 60.12 142 ASN A CA 1
ATOM 1110 C C . ASN A 1 142 ? -8.571 -6.929 -8.521 1.00 60.12 142 ASN A C 1
ATOM 1112 O O . ASN A 1 142 ? -8.132 -6.114 -9.323 1.00 60.12 142 ASN A O 1
ATOM 1116 N N . LEU A 1 143 ? -9.534 -6.624 -7.658 1.00 69.00 143 LEU A N 1
ATOM 1117 C CA . LEU A 1 143 ? -10.097 -5.280 -7.542 1.00 69.00 143 LEU A CA 1
ATOM 1118 C C . LEU A 1 143 ? -9.029 -4.281 -7.059 1.00 69.00 143 LEU A C 1
ATOM 1120 O O . LEU A 1 143 ? -8.105 -4.670 -6.334 1.00 69.00 143 LEU A O 1
ATOM 1124 N N . PRO A 1 144 ? -9.109 -3.002 -7.466 1.00 72.19 144 PRO A N 1
ATOM 1125 C CA . PRO A 1 144 ? -8.108 -2.029 -7.077 1.00 72.19 144 PRO A CA 1
ATOM 1126 C C . PRO A 1 144 ? -8.130 -1.830 -5.559 1.00 72.19 144 PRO A C 1
ATOM 1128 O O . PRO A 1 144 ? -9.160 -1.556 -4.943 1.00 72.19 144 PRO A O 1
ATOM 1131 N N . ARG A 1 145 ? -6.948 -1.970 -4.962 1.00 83.12 145 ARG A N 1
ATOM 1132 C CA . ARG A 1 145 ? -6.720 -1.860 -3.525 1.00 83.12 145 ARG A CA 1
ATOM 1133 C C . ARG A 1 145 ? -5.453 -1.100 -3.200 1.00 83.12 145 ARG A C 1
ATOM 1135 O O . ARG A 1 145 ? -4.469 -1.153 -3.948 1.00 83.12 145 ARG A O 1
ATOM 1142 N N . ARG A 1 146 ? -5.463 -0.437 -2.049 1.00 88.94 146 ARG A N 1
ATOM 1143 C CA . ARG A 1 146 ? -4.247 0.026 -1.379 1.00 88.94 146 ARG A CA 1
ATOM 1144 C C . ARG A 1 146 ? -4.125 -0.670 -0.040 1.00 88.94 146 ARG A C 1
ATOM 1146 O O . AR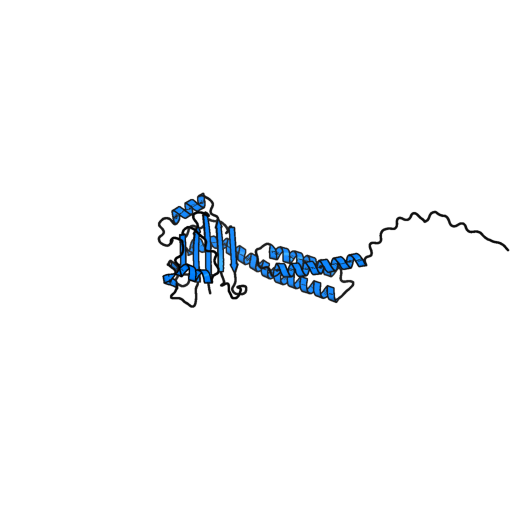G A 1 146 ? -5.123 -0.933 0.616 1.00 88.94 146 ARG A O 1
ATOM 1153 N N . GLU A 1 147 ? -2.901 -0.974 0.324 1.00 90.75 147 GLU A N 1
ATOM 1154 C CA . GLU A 1 147 ? -2.561 -1.792 1.470 1.00 90.75 147 GLU A CA 1
ATOM 1155 C C . GLU A 1 147 ? -1.308 -1.191 2.099 1.00 90.75 147 GLU A C 1
ATOM 1157 O O . GLU A 1 147 ? -0.332 -0.910 1.397 1.00 90.75 147 GLU A O 1
ATOM 1162 N N . PHE A 1 148 ? -1.358 -0.944 3.403 1.00 92.31 148 PHE A N 1
ATOM 1163 C CA . PHE A 1 148 ? -0.286 -0.316 4.169 1.00 92.31 148 PHE A CA 1
ATOM 1164 C C . PHE A 1 148 ? -0.083 -1.092 5.463 1.00 92.31 148 PHE A C 1
ATOM 1166 O O . PHE A 1 148 ? -1.023 -1.241 6.237 1.00 92.31 148 PHE A O 1
ATOM 1173 N N . HIS A 1 149 ? 1.132 -1.576 5.691 1.00 92.56 149 HIS A N 1
ATOM 1174 C CA . HIS A 1 149 ? 1.495 -2.374 6.858 1.00 92.56 149 HIS A CA 1
ATOM 1175 C C . HIS A 1 149 ? 2.461 -1.595 7.730 1.00 92.56 149 HIS A C 1
ATOM 1177 O O . HIS A 1 149 ? 3.473 -1.082 7.246 1.00 92.56 149 HIS A O 1
ATOM 1183 N N . TYR A 1 150 ? 2.160 -1.556 9.017 1.00 92.00 150 TYR A N 1
ATOM 1184 C CA . TYR A 1 150 ? 2.936 -0.892 10.046 1.00 92.00 150 TYR A CA 1
ATOM 1185 C C . TYR A 1 150 ? 3.302 -1.922 11.105 1.00 92.00 150 TYR A C 1
ATOM 1187 O O . TYR A 1 150 ? 2.421 -2.511 11.724 1.00 92.00 150 TYR A O 1
ATOM 1195 N N . LEU A 1 151 ? 4.594 -2.127 11.322 1.00 92.44 151 LEU A N 1
ATOM 1196 C CA . LEU A 1 151 ? 5.090 -2.861 12.475 1.00 92.44 151 LEU A CA 1
ATOM 1197 C C . LEU A 1 151 ? 5.265 -1.861 13.616 1.00 92.44 151 LEU A C 1
ATOM 1199 O O . LEU A 1 151 ? 6.032 -0.907 13.484 1.00 92.44 151 LEU A O 1
ATOM 1203 N N . LEU A 1 152 ? 4.538 -2.065 14.710 1.00 91.38 152 LEU A N 1
ATOM 1204 C CA . LEU A 1 152 ? 4.579 -1.180 15.864 1.00 91.38 152 LEU A CA 1
ATOM 1205 C C . LEU A 1 152 ? 5.719 -1.593 16.796 1.00 91.38 152 LEU A C 1
ATOM 1207 O O . LEU A 1 152 ? 5.828 -2.756 17.199 1.00 91.38 152 LEU A O 1
ATOM 1211 N N . GLU A 1 153 ? 6.551 -0.625 17.174 1.00 91.12 153 GLU A N 1
ATOM 1212 C CA . GLU A 1 153 ? 7.480 -0.802 18.287 1.00 91.12 153 GLU A CA 1
ATOM 1213 C C . GLU A 1 153 ? 6.705 -0.950 19.603 1.00 91.12 153 GLU A C 1
ATOM 1215 O O . GLU A 1 153 ? 5.521 -0.635 19.688 1.00 91.12 153 GLU A O 1
ATOM 1220 N N . GLU A 1 154 ? 7.350 -1.457 20.652 1.00 90.81 154 GLU A N 1
ATOM 1221 C CA . GLU A 1 154 ? 6.666 -1.798 21.905 1.00 90.81 154 GLU A CA 1
ATOM 1222 C C . GLU A 1 154 ? 5.938 -0.600 22.544 1.00 90.81 154 GLU A C 1
ATOM 1224 O O . GLU A 1 154 ? 4.801 -0.739 22.997 1.00 90.81 154 GLU A O 1
ATOM 1229 N N . GLU A 1 155 ? 6.545 0.588 22.517 1.00 90.25 155 GLU A N 1
ATOM 1230 C CA . GLU A 1 155 ? 5.942 1.824 23.031 1.00 90.25 155 GLU A CA 1
ATOM 1231 C C . GLU A 1 155 ? 4.726 2.273 22.201 1.00 90.25 155 GLU A C 1
ATOM 1233 O O . GLU A 1 155 ? 3.657 2.546 22.759 1.00 90.25 155 GLU A O 1
ATOM 1238 N N . ASP A 1 156 ? 4.857 2.281 20.871 1.00 90.25 156 ASP A N 1
ATOM 1239 C CA . ASP A 1 156 ? 3.768 2.612 19.946 1.00 90.25 156 ASP A CA 1
ATOM 1240 C C . ASP A 1 156 ? 2.618 1.609 20.064 1.00 90.25 156 ASP A C 1
ATOM 1242 O O . ASP A 1 156 ? 1.451 1.992 20.095 1.00 90.25 156 ASP A O 1
ATOM 1246 N N . ASN A 1 157 ? 2.942 0.324 20.195 1.00 91.69 157 ASN A N 1
ATOM 1247 C CA . ASN A 1 157 ? 1.984 -0.757 20.370 1.00 91.69 157 ASN A CA 1
ATOM 1248 C C . ASN A 1 157 ? 1.189 -0.605 21.670 1.00 91.69 157 ASN A C 1
ATOM 1250 O O . ASN A 1 157 ? -0.028 -0.773 21.677 1.00 91.69 157 ASN A O 1
ATOM 1254 N N . ASN A 1 158 ? 1.856 -0.262 22.774 1.00 91.19 158 ASN A N 1
ATOM 1255 C CA . ASN A 1 158 ? 1.195 -0.009 24.054 1.00 91.19 158 ASN A CA 1
ATOM 1256 C C . ASN A 1 158 ? 0.308 1.239 23.989 1.00 91.19 158 ASN A C 1
ATOM 1258 O O . ASN A 1 158 ? -0.815 1.231 24.494 1.00 91.19 158 ASN A O 1
ATOM 1262 N N . THR A 1 159 ? 0.785 2.295 23.331 1.00 89.88 159 THR A N 1
ATOM 1263 C CA . THR A 1 159 ? 0.015 3.525 23.108 1.00 89.88 159 THR A CA 1
ATOM 1264 C C . THR A 1 159 ? -1.229 3.248 22.268 1.00 89.88 159 THR A C 1
ATOM 1266 O O . THR A 1 159 ? -2.325 3.670 22.638 1.00 89.88 159 THR A O 1
ATOM 1269 N N . PHE A 1 160 ? -1.078 2.490 21.180 1.00 91.50 160 PHE A N 1
ATOM 1270 C CA . PHE A 1 160 ? -2.173 2.086 20.307 1.00 91.50 160 PHE A CA 1
ATOM 1271 C C . PHE A 1 160 ? -3.203 1.240 21.058 1.00 91.50 160 PHE A C 1
ATOM 1273 O O . PHE A 1 160 ? -4.374 1.610 21.102 1.00 91.50 160 PHE A O 1
ATOM 1280 N N . ASN A 1 161 ? -2.752 0.173 21.727 1.00 90.75 161 ASN A N 1
ATOM 1281 C CA . ASN A 1 161 ? -3.588 -0.703 22.552 1.00 90.75 161 ASN A CA 1
ATOM 1282 C C . ASN A 1 161 ? -4.418 0.078 23.566 1.00 90.75 161 ASN A C 1
ATOM 1284 O O . ASN A 1 161 ? -5.623 -0.120 23.677 1.00 90.75 161 ASN A O 1
ATOM 1288 N N . ASN A 1 162 ? -3.781 0.985 24.307 1.00 90.31 162 ASN A N 1
ATOM 1289 C CA . ASN A 1 162 ? -4.468 1.779 25.317 1.00 90.31 162 ASN A CA 1
ATOM 1290 C C . ASN A 1 162 ? -5.500 2.731 24.709 1.00 90.31 162 ASN A C 1
ATOM 1292 O O . ASN A 1 162 ? -6.519 2.993 25.341 1.00 90.31 162 ASN A O 1
ATOM 1296 N N . ALA A 1 163 ? -5.246 3.244 23.507 1.00 88.81 163 ALA A N 1
ATOM 1297 C CA . ALA A 1 163 ? -6.147 4.174 22.847 1.00 88.81 163 ALA A CA 1
ATOM 1298 C C . ALA A 1 163 ? -7.364 3.496 22.205 1.00 88.81 163 ALA A C 1
ATOM 1300 O O . ALA A 1 163 ? -8.431 4.101 22.172 1.00 88.81 163 ALA A O 1
ATOM 1301 N N . ILE A 1 164 ? -7.221 2.261 21.714 1.00 91.62 164 ILE A N 1
ATOM 1302 C CA . ILE A 1 164 ? -8.356 1.485 21.187 1.00 91.62 164 ILE A CA 1
ATOM 1303 C C . ILE A 1 164 ? -9.132 0.765 22.298 1.00 91.62 164 ILE A C 1
ATOM 1305 O O . ILE A 1 164 ? -10.263 0.328 22.096 1.00 91.62 164 ILE A O 1
ATOM 1309 N N . LYS A 1 165 ? -8.552 0.646 23.498 1.00 89.00 165 LYS A N 1
ATOM 1310 C CA . LYS A 1 165 ? -9.196 0.001 24.642 1.00 89.00 165 LYS A CA 1
ATOM 1311 C C . LYS A 1 165 ? -10.449 0.774 25.062 1.00 89.00 165 LYS A C 1
ATOM 1313 O O . LYS A 1 165 ? -10.363 1.838 25.668 1.00 89.00 165 LYS A O 1
ATOM 1318 N N . GLY A 1 166 ? -11.613 0.187 24.794 1.00 84.75 166 GLY A N 1
ATOM 1319 C CA . GLY A 1 166 ? -12.917 0.793 25.077 1.00 84.75 166 GLY A CA 1
ATOM 1320 C C . GLY A 1 166 ? -13.480 1.641 23.934 1.00 84.75 166 GLY A C 1
ATOM 1321 O O . GLY A 1 166 ? -14.521 2.266 24.112 1.00 84.75 166 GLY A O 1
ATOM 1322 N N . ASP A 1 167 ? -12.828 1.661 22.770 1.00 91.69 167 ASP A N 1
ATOM 1323 C CA . ASP A 1 167 ? -13.391 2.229 21.550 1.00 91.69 167 ASP A CA 1
ATOM 1324 C C . ASP A 1 167 ? -14.329 1.204 20.892 1.00 91.69 167 ASP A C 1
ATOM 1326 O O . ASP A 1 167 ? -13.885 0.246 20.262 1.00 91.69 167 ASP A O 1
ATOM 1330 N N . GLU A 1 168 ? -15.639 1.416 21.041 1.00 91.62 168 GLU A N 1
ATOM 1331 C CA . GLU A 1 168 ? -16.702 0.517 20.554 1.00 91.62 168 GLU A CA 1
ATOM 1332 C C . GLU A 1 168 ? -16.712 0.330 19.028 1.00 91.62 168 GLU A C 1
ATOM 1334 O O . GLU A 1 168 ? -17.393 -0.556 18.515 1.00 91.62 168 GLU A O 1
ATOM 1339 N N . ARG A 1 169 ? -15.971 1.161 18.281 1.00 92.88 169 ARG A N 1
ATOM 1340 C CA . ARG A 1 169 ? -15.846 1.025 16.825 1.00 92.88 169 ARG A CA 1
ATOM 1341 C C . ARG A 1 169 ? -15.004 -0.190 16.425 1.00 92.88 169 ARG A C 1
ATOM 1343 O O . ARG A 1 169 ? -15.121 -0.646 15.288 1.00 92.88 169 ARG A O 1
ATOM 1350 N N . TRP A 1 170 ? -14.138 -0.672 17.316 1.00 92.88 170 TRP A N 1
ATOM 1351 C CA . TRP A 1 170 ? -13.288 -1.831 17.069 1.00 92.88 170 TRP A CA 1
ATOM 1352 C C . TRP A 1 170 ? -14.034 -3.124 17.377 1.00 92.88 170 TRP A C 1
ATOM 1354 O O . TRP A 1 170 ? -14.664 -3.274 18.421 1.00 92.88 170 TRP A O 1
ATOM 1364 N N . LEU A 1 171 ? -13.944 -4.063 16.444 1.00 91.75 171 LEU A N 1
ATOM 1365 C CA . LEU A 1 171 ? -14.618 -5.352 16.480 1.00 91.75 171 LEU A CA 1
ATOM 1366 C C . LEU A 1 171 ? -13.578 -6.469 16.562 1.00 91.75 171 LEU A C 1
ATOM 1368 O O . LEU A 1 171 ? -12.504 -6.374 15.968 1.00 91.75 171 LEU A O 1
ATOM 1372 N N . ASP A 1 172 ? -13.896 -7.537 17.285 1.00 91.44 172 ASP A N 1
ATOM 1373 C CA . ASP A 1 172 ? -12.962 -8.642 17.501 1.00 91.44 172 ASP A CA 1
ATOM 1374 C C . ASP A 1 172 ? -12.829 -9.547 16.266 1.00 91.44 172 ASP A C 1
ATOM 1376 O O . ASP A 1 172 ? -13.791 -9.796 15.532 1.00 91.44 172 ASP A O 1
ATOM 1380 N N . LEU A 1 173 ? -11.616 -10.060 16.052 1.00 90.69 173 LEU A N 1
ATOM 1381 C CA . LEU A 1 173 ? -11.320 -11.157 15.131 1.00 90.69 173 LEU A CA 1
ATOM 1382 C C . LEU A 1 173 ? -11.496 -12.521 15.835 1.00 90.69 173 LEU A C 1
ATOM 1384 O O . LEU A 1 173 ? -11.359 -12.600 17.058 1.00 90.69 173 LEU A O 1
ATOM 1388 N N . PRO A 1 174 ? -11.747 -13.622 15.097 1.00 89.19 174 PRO A N 1
ATOM 1389 C CA . PRO A 1 174 ? -11.789 -13.731 13.638 1.00 89.19 174 PRO A CA 1
ATOM 1390 C C . PRO A 1 174 ? -13.055 -13.129 13.026 1.00 89.19 174 PRO A C 1
ATOM 1392 O O . PRO A 1 174 ? -14.098 -13.014 13.665 1.00 89.19 174 PRO A O 1
ATOM 1395 N N . PHE A 1 175 ? -12.968 -12.786 11.743 1.00 86.06 175 PHE A N 1
ATOM 1396 C CA . PHE A 1 175 ? -14.123 -12.348 10.971 1.00 86.06 175 PHE A CA 1
ATOM 1397 C C . PHE A 1 175 ? -15.233 -13.408 10.965 1.00 86.06 175 PHE A C 1
ATOM 1399 O O . PHE A 1 175 ? -14.972 -14.612 10.884 1.00 86.06 175 PHE A O 1
ATOM 1406 N N . ASN A 1 176 ? -16.488 -12.953 10.982 1.00 84.31 176 ASN A N 1
ATOM 1407 C CA . ASN A 1 176 ? -17.618 -13.839 10.735 1.00 84.31 176 ASN A CA 1
ATOM 1408 C C . ASN A 1 176 ? -17.595 -14.361 9.279 1.00 84.31 176 ASN A C 1
ATOM 1410 O O . ASN A 1 176 ? -16.869 -13.867 8.410 1.00 84.31 176 ASN A O 1
ATOM 1414 N N . LEU A 1 177 ? -18.392 -15.395 9.010 1.00 84.69 177 LEU A N 1
ATOM 1415 C CA . LEU A 1 177 ? -18.356 -16.120 7.736 1.00 84.69 177 LEU A CA 1
ATOM 1416 C C . LEU A 1 177 ? -18.775 -15.241 6.538 1.00 84.69 177 LEU A C 1
ATOM 1418 O O . LEU A 1 177 ? -18.209 -15.367 5.452 1.00 84.69 177 LEU A O 1
ATOM 1422 N N . GLU A 1 178 ? -19.716 -14.319 6.757 1.00 82.50 178 GLU A N 1
ATOM 1423 C CA . GLU A 1 178 ? -20.177 -13.330 5.771 1.00 82.50 178 GLU A CA 1
ATOM 1424 C C . GLU A 1 178 ? -19.055 -12.347 5.400 1.00 82.50 178 GLU A C 1
ATOM 1426 O O . GLU A 1 178 ? -18.729 -12.186 4.222 1.00 82.50 178 GLU A O 1
ATOM 1431 N N . MET A 1 179 ? -18.379 -11.774 6.399 1.00 82.50 179 MET A N 1
ATOM 1432 C CA . MET A 1 179 ? -17.238 -10.873 6.223 1.00 82.50 179 MET A CA 1
ATOM 1433 C C . MET A 1 179 ? -16.084 -11.568 5.497 1.00 82.50 179 MET A C 1
ATOM 1435 O O . MET A 1 179 ? -15.543 -11.010 4.545 1.00 82.50 179 MET A O 1
ATOM 1439 N N . MET A 1 180 ? -15.734 -12.801 5.881 1.00 85.56 180 MET A N 1
ATOM 1440 C CA . MET A 1 180 ? -14.709 -13.578 5.173 1.00 85.56 180 MET A CA 1
ATOM 1441 C C . MET A 1 180 ? -15.074 -13.787 3.700 1.00 85.56 180 MET A C 1
ATOM 1443 O O . MET A 1 180 ? -14.240 -13.588 2.818 1.00 85.56 180 MET A O 1
ATOM 1447 N N . SER A 1 181 ? -16.327 -14.158 3.414 1.00 83.44 181 SER A N 1
ATOM 1448 C CA . SER A 1 181 ? -16.805 -14.353 2.041 1.00 83.44 181 SER A CA 1
ATOM 1449 C C . SER A 1 181 ? -16.728 -13.066 1.216 1.00 83.44 181 SER A C 1
ATOM 1451 O O . SER A 1 181 ? -16.290 -13.085 0.062 1.00 83.44 181 SER A O 1
ATOM 1453 N N . PHE A 1 182 ? -17.102 -11.933 1.811 1.00 81.62 182 PHE A N 1
ATOM 1454 C CA . PHE A 1 182 ? -17.009 -10.631 1.166 1.00 81.62 182 PHE A CA 1
ATOM 1455 C C . PHE A 1 182 ? -15.556 -10.214 0.911 1.00 81.62 182 PHE A C 1
ATOM 1457 O O . PHE A 1 182 ? -15.212 -9.867 -0.221 1.00 81.62 182 PHE A O 1
ATOM 1464 N N . LEU A 1 183 ? -14.693 -10.283 1.928 1.00 83.88 183 LEU A N 1
ATOM 1465 C CA . LEU A 1 183 ? -13.301 -9.846 1.835 1.00 83.88 183 LEU A CA 1
ATOM 1466 C C . LEU A 1 183 ? -12.458 -10.735 0.905 1.00 83.88 183 LEU A C 1
ATOM 1468 O O . LEU A 1 183 ? -11.547 -10.238 0.242 1.00 83.88 183 LEU A O 1
ATOM 1472 N N . ASN A 1 184 ? -12.811 -12.016 0.755 1.00 82.25 184 ASN A N 1
ATOM 1473 C CA . ASN A 1 184 ? -12.164 -12.927 -0.197 1.00 82.25 184 ASN A CA 1
ATOM 1474 C C . ASN A 1 184 ? -12.253 -12.447 -1.656 1.00 82.25 184 ASN A C 1
ATOM 1476 O O . ASN A 1 184 ? -11.368 -12.757 -2.453 1.00 82.25 184 ASN A O 1
ATOM 1480 N N . LYS A 1 185 ? -13.257 -11.631 -2.012 1.00 78.50 185 LYS A N 1
ATOM 1481 C CA . LYS A 1 185 ? -13.371 -11.018 -3.353 1.00 78.50 185 LYS A CA 1
ATOM 1482 C C . LYS A 1 185 ? -12.207 -10.076 -3.675 1.00 78.50 185 LYS A C 1
ATOM 1484 O O . LYS A 1 185 ? -11.935 -9.806 -4.840 1.00 78.50 185 LYS A O 1
ATOM 1489 N N . PHE A 1 186 ? -11.524 -9.583 -2.647 1.00 78.06 186 PHE A N 1
ATOM 1490 C CA . PHE A 1 186 ? -10.414 -8.641 -2.750 1.00 78.06 186 PHE A CA 1
ATOM 1491 C C . PHE A 1 186 ? -9.043 -9.315 -2.654 1.00 78.06 186 PHE A C 1
ATOM 1493 O O . PHE A 1 186 ? -8.025 -8.620 -2.728 1.00 78.06 186 PHE A O 1
ATOM 1500 N N . ASN A 1 187 ? -9.012 -10.648 -2.507 1.00 79.81 187 ASN A N 1
ATOM 1501 C CA . ASN A 1 187 ? -7.794 -11.453 -2.397 1.00 79.81 187 ASN A CA 1
ATOM 1502 C C . ASN A 1 187 ? -6.848 -10.940 -1.291 1.00 79.81 187 ASN A C 1
ATOM 1504 O O . ASN A 1 187 ? -5.636 -10.817 -1.498 1.00 79.81 187 ASN A O 1
ATOM 1508 N N . LEU A 1 188 ? -7.424 -10.505 -0.167 1.00 82.81 188 LEU A N 1
ATOM 1509 C CA . LEU A 1 188 ? -6.675 -9.995 0.980 1.00 82.81 188 LEU A CA 1
ATOM 1510 C C . LEU A 1 188 ? -6.045 -11.148 1.755 1.00 82.81 188 LEU A C 1
ATOM 1512 O O . LEU A 1 188 ? -6.633 -12.225 1.849 1.00 82.81 188 LEU A O 1
ATOM 1516 N N . ASP A 1 189 ? -4.894 -10.890 2.366 1.00 81.88 189 ASP A N 1
ATOM 1517 C CA . ASP A 1 189 ? -4.409 -11.748 3.438 1.00 81.88 189 ASP A CA 1
ATOM 1518 C C . ASP A 1 189 ? -5.121 -11.342 4.734 1.00 81.88 189 ASP A C 1
ATOM 1520 O O . ASP A 1 189 ? -5.106 -10.166 5.093 1.00 81.88 189 ASP A O 1
ATOM 1524 N N . LEU A 1 190 ? -5.818 -12.279 5.381 1.00 82.94 190 LEU A N 1
ATOM 1525 C CA . LEU A 1 190 ? -6.689 -12.030 6.543 1.00 82.94 190 LEU A CA 1
ATOM 1526 C C . LEU A 1 190 ? -6.323 -12.900 7.753 1.00 82.94 190 LEU A C 1
ATOM 1528 O O . LEU A 1 190 ? -7.128 -13.058 8.671 1.00 82.94 190 LEU A O 1
ATOM 1532 N N . HIS A 1 191 ? -5.127 -13.487 7.755 1.00 85.00 191 HIS A N 1
ATOM 1533 C CA . HIS A 1 191 ? -4.661 -14.388 8.809 1.00 85.00 191 HIS A CA 1
ATOM 1534 C C . HIS A 1 191 ? -4.117 -13.580 9.995 1.00 85.00 191 HIS A C 1
ATOM 1536 O O . HIS A 1 191 ? -2.914 -13.567 10.235 1.00 85.00 191 HIS A O 1
ATOM 1542 N N . TYR A 1 192 ? -5.010 -12.891 10.710 1.00 88.38 192 TYR A N 1
ATOM 1543 C CA . TYR A 1 192 ? -4.660 -12.022 11.835 1.00 88.38 192 TYR A CA 1
ATOM 1544 C C . TYR A 1 192 ? -5.391 -12.398 13.120 1.00 88.38 192 TYR A C 1
ATOM 1546 O O . TYR A 1 192 ? -6.537 -12.857 13.099 1.00 88.38 192 TYR A O 1
ATOM 1554 N N . SER A 1 193 ? -4.738 -12.125 14.245 1.00 89.31 193 SER A N 1
ATOM 1555 C CA . SER A 1 193 ? -5.286 -12.279 15.592 1.00 89.31 193 SER A CA 1
ATOM 1556 C C . SER A 1 193 ? -5.376 -10.929 16.296 1.00 89.31 193 SER A C 1
ATOM 1558 O O . SER A 1 193 ? -4.367 -10.373 16.722 1.00 89.31 193 SER A O 1
ATOM 1560 N N . GLY A 1 194 ? -6.587 -10.395 16.451 1.00 93.44 194 GLY A N 1
ATOM 1561 C CA . GLY A 1 194 ? -6.788 -9.166 17.213 1.00 93.44 194 GLY A CA 1
ATOM 1562 C C . GLY A 1 194 ? -8.121 -8.489 16.956 1.00 93.44 194 GLY A C 1
ATOM 1563 O O . GLY A 1 194 ? -9.170 -9.085 17.193 1.00 93.44 194 GLY A O 1
ATOM 1564 N N . GLN A 1 195 ? -8.080 -7.247 16.488 1.00 94.25 195 GLN A N 1
ATOM 1565 C CA . GLN A 1 195 ? -9.267 -6.432 16.240 1.00 94.25 195 GLN A CA 1
ATOM 1566 C C . GLN A 1 195 ? -9.244 -5.800 14.855 1.00 94.25 195 GLN A C 1
ATOM 1568 O O . GLN A 1 195 ? -8.198 -5.656 14.221 1.00 94.25 195 GLN A O 1
ATOM 1573 N N . TYR A 1 196 ? -10.417 -5.395 14.386 1.00 93.81 196 TYR A N 1
ATOM 1574 C CA . TYR A 1 196 ? -10.572 -4.665 13.144 1.00 93.81 196 TYR A CA 1
ATOM 1575 C C . TYR A 1 196 ? -11.530 -3.485 13.287 1.00 93.81 196 TYR A C 1
ATOM 1577 O O . TYR A 1 196 ? -12.413 -3.459 14.138 1.00 93.81 196 TYR A O 1
ATOM 1585 N N . LEU A 1 197 ? -11.357 -2.509 12.406 1.00 94.00 197 LEU A N 1
ATOM 1586 C CA . LEU A 1 197 ? -12.192 -1.327 12.274 1.00 94.00 197 LEU A CA 1
ATOM 1587 C C . LEU A 1 197 ? -12.585 -1.193 10.807 1.00 94.00 197 LEU A C 1
ATOM 1589 O O . LEU A 1 197 ? -11.723 -1.171 9.927 1.00 94.00 197 LEU A O 1
ATOM 1593 N N . LEU A 1 198 ? -13.881 -1.076 10.538 1.00 92.50 198 LEU A N 1
ATOM 1594 C CA . LEU A 1 198 ? -14.402 -0.908 9.186 1.00 92.50 198 LEU A CA 1
ATOM 1595 C C . LEU A 1 198 ? -15.076 0.460 9.051 1.00 92.50 198 LEU A C 1
ATOM 1597 O O . LEU A 1 198 ? -15.969 0.810 9.821 1.00 92.50 198 LEU A O 1
ATOM 1601 N N . TYR A 1 199 ? -14.652 1.231 8.051 1.00 93.00 199 TYR A N 1
ATOM 1602 C CA . TYR A 1 199 ? -15.169 2.565 7.761 1.00 93.00 199 TYR A CA 1
ATOM 1603 C C . TYR A 1 199 ? -15.710 2.652 6.334 1.00 93.00 199 TYR A C 1
ATOM 1605 O O . TYR A 1 199 ? -14.960 2.545 5.361 1.00 93.00 199 TYR A O 1
ATOM 1613 N N . ASN A 1 200 ? -17.015 2.889 6.201 1.00 89.75 200 ASN A N 1
ATOM 1614 C CA . ASN A 1 200 ? -17.670 3.163 4.930 1.00 89.75 200 ASN A CA 1
ATOM 1615 C C . ASN A 1 200 ? -17.392 4.599 4.492 1.00 89.75 200 ASN A C 1
ATOM 1617 O O . ASN A 1 200 ? -17.898 5.537 5.110 1.00 89.75 200 ASN A O 1
ATOM 1621 N N . ARG A 1 201 ? -16.678 4.798 3.386 1.00 89.88 201 ARG A N 1
ATOM 1622 C CA . ARG A 1 201 ? -16.456 6.143 2.841 1.00 89.88 201 ARG A CA 1
ATOM 1623 C C . ARG A 1 201 ? -17.635 6.670 2.028 1.00 89.88 201 ARG A C 1
ATOM 1625 O O . ARG A 1 201 ? -17.757 7.887 1.910 1.00 89.88 201 ARG A O 1
ATOM 1632 N N . LEU A 1 202 ? -18.511 5.806 1.505 1.00 86.31 202 LEU A N 1
ATOM 1633 C CA . LEU A 1 202 ? -19.718 6.245 0.788 1.00 86.31 202 LEU A CA 1
ATOM 1634 C C . LEU A 1 202 ? -20.677 6.973 1.734 1.00 86.31 202 LEU A C 1
ATOM 1636 O O . LEU A 1 202 ? -21.140 8.068 1.426 1.00 86.31 202 LEU A O 1
ATOM 1640 N N . ASN A 1 203 ? -20.894 6.401 2.921 1.00 84.75 203 ASN A N 1
ATOM 1641 C CA . ASN A 1 203 ? -21.833 6.936 3.912 1.00 84.75 203 ASN A CA 1
ATOM 1642 C C . ASN A 1 203 ? -21.147 7.634 5.098 1.00 84.75 203 ASN A C 1
ATOM 1644 O O . ASN A 1 203 ? -21.828 8.189 5.955 1.00 84.75 203 ASN A O 1
ATOM 1648 N N . LYS A 1 204 ? -19.807 7.637 5.140 1.00 88.69 204 LYS A N 1
ATOM 1649 C CA . LYS A 1 204 ? -18.968 8.223 6.203 1.00 88.69 204 LYS A CA 1
ATOM 1650 C C . LYS A 1 204 ? -19.274 7.673 7.600 1.00 88.69 204 LYS A C 1
ATOM 1652 O O . LYS A 1 204 ? -19.359 8.435 8.562 1.00 88.69 204 LYS A O 1
ATOM 1657 N N . GLN A 1 205 ? -19.440 6.358 7.714 1.00 89.44 205 GLN A N 1
ATOM 1658 C CA . GLN A 1 205 ? -19.854 5.690 8.951 1.00 89.44 205 GLN A CA 1
ATOM 1659 C C . GLN A 1 205 ? -18.971 4.488 9.279 1.00 89.44 205 GLN A C 1
ATOM 1661 O O . GLN A 1 205 ? -18.496 3.794 8.382 1.00 89.44 205 GLN A O 1
ATOM 1666 N N . PHE A 1 206 ? -18.779 4.243 10.575 1.00 90.50 206 PHE A N 1
ATOM 1667 C CA . PHE A 1 206 ? -18.231 2.990 11.091 1.00 90.50 206 PHE A CA 1
ATOM 1668 C C . PHE A 1 206 ? -19.362 1.968 11.231 1.00 90.50 206 PHE A C 1
ATOM 1670 O O . PHE A 1 206 ? -20.483 2.357 11.558 1.00 90.50 206 PHE A O 1
ATOM 1677 N N . GLY A 1 207 ? -19.088 0.689 10.988 1.00 81.75 207 GLY A N 1
ATOM 1678 C CA . GLY A 1 207 ? -20.103 -0.360 11.123 1.00 81.75 207 GLY A CA 1
ATOM 1679 C C . GLY A 1 207 ? -19.564 -1.758 10.845 1.00 81.75 207 GLY A C 1
ATOM 1680 O O . GLY A 1 207 ? -18.390 -1.922 10.515 1.00 81.75 207 GLY A O 1
ATOM 1681 N N . ALA A 1 208 ? -20.431 -2.763 10.948 1.00 74.81 208 ALA A N 1
ATOM 1682 C CA . ALA A 1 208 ? -20.114 -4.149 10.597 1.00 74.81 208 ALA A CA 1
ATOM 1683 C C . ALA A 1 208 ? -20.526 -4.438 9.149 1.00 74.81 208 ALA A C 1
ATOM 1685 O O . ALA A 1 208 ? -21.424 -3.781 8.645 1.00 74.81 208 ALA A O 1
ATOM 1686 N N . ILE A 1 209 ? -19.939 -5.445 8.484 1.00 67.12 209 ILE A N 1
ATOM 1687 C CA . ILE A 1 209 ? -20.205 -5.755 7.058 1.00 67.12 209 ILE A CA 1
ATOM 1688 C C . ILE A 1 209 ? -21.698 -5.882 6.710 1.00 67.12 209 ILE A C 1
ATOM 1690 O O . ILE A 1 209 ? -22.110 -5.531 5.608 1.00 67.12 209 ILE A O 1
ATOM 1694 N N . ASN A 1 210 ? -22.516 -6.341 7.656 1.00 66.12 210 ASN A N 1
ATOM 1695 C CA . ASN A 1 210 ? -23.952 -6.537 7.482 1.00 66.12 210 ASN A CA 1
ATOM 1696 C C . ASN A 1 210 ? -24.670 -5.207 7.177 1.00 66.12 210 ASN A C 1
ATOM 1698 O O . ASN A 1 210 ? -25.661 -5.193 6.450 1.00 66.12 210 ASN A O 1
ATOM 1702 N N . ASP A 1 211 ? -24.118 -4.077 7.629 1.00 65.62 211 ASP A N 1
ATOM 1703 C CA . ASP A 1 211 ? -24.601 -2.733 7.293 1.00 65.62 211 ASP A CA 1
ATOM 1704 C C . ASP A 1 211 ? -24.248 -2.325 5.844 1.00 65.62 211 ASP A C 1
ATOM 1706 O O . ASP A 1 211 ? -24.790 -1.356 5.310 1.00 65.62 211 ASP A O 1
ATOM 1710 N N . PHE A 1 212 ? -23.341 -3.056 5.184 1.00 62.50 212 PHE A N 1
ATOM 1711 C CA . PHE A 1 212 ? -22.736 -2.720 3.889 1.00 62.50 212 PHE A CA 1
ATOM 1712 C C . PHE A 1 212 ? -23.251 -3.596 2.740 1.00 62.50 212 PHE A C 1
ATOM 1714 O O . PHE A 1 212 ? -23.230 -3.150 1.592 1.00 62.50 212 PHE A O 1
ATOM 1721 N N . GLU A 1 213 ? -23.749 -4.810 3.014 1.00 56.44 213 GLU A N 1
ATOM 1722 C CA . GLU A 1 213 ? -24.268 -5.730 1.984 1.00 56.44 213 GLU A CA 1
ATOM 1723 C C . GLU A 1 213 ? -25.443 -5.156 1.176 1.00 56.44 213 GLU A C 1
ATOM 1725 O O . GLU A 1 213 ? -25.672 -5.578 0.043 1.00 56.44 213 GLU A O 1
ATOM 1730 N N . ASN A 1 214 ? -26.149 -4.147 1.694 1.00 54.28 214 ASN A N 1
ATOM 1731 C CA . ASN A 1 214 ? -27.237 -3.479 0.974 1.00 54.28 214 ASN A CA 1
ATOM 1732 C C . ASN A 1 214 ? -26.767 -2.611 -0.215 1.00 54.28 214 ASN A C 1
ATOM 1734 O O . ASN A 1 214 ? -27.593 -2.209 -1.035 1.00 54.28 214 ASN A O 1
ATOM 1738 N N . TYR A 1 215 ? -25.465 -2.333 -0.361 1.00 52.47 215 TYR A N 1
ATOM 1739 C CA . TYR A 1 215 ? -24.928 -1.387 -1.355 1.00 52.47 215 TYR A CA 1
ATOM 1740 C C . TYR A 1 215 ? -24.250 -2.072 -2.559 1.00 52.47 215 TYR A C 1
ATOM 1742 O O . TYR A 1 215 ? -23.242 -1.600 -3.070 1.00 52.47 215 TYR A O 1
ATOM 1750 N N . GLN A 1 216 ? -24.824 -3.183 -3.033 1.00 56.94 216 GLN A N 1
ATOM 1751 C CA . GLN A 1 216 ? -24.287 -4.167 -4.000 1.00 56.94 216 GLN A CA 1
ATOM 1752 C C . GLN A 1 216 ? -23.816 -3.698 -5.406 1.00 56.94 216 GLN A C 1
ATOM 1754 O O . GLN A 1 216 ? -23.658 -4.536 -6.293 1.00 56.94 216 GLN A O 1
ATOM 1759 N N . LYS A 1 217 ? -23.542 -2.413 -5.656 1.00 65.94 217 LYS A N 1
ATOM 1760 C CA . LYS A 1 217 ? -22.931 -1.963 -6.926 1.00 65.94 217 LYS A CA 1
ATOM 1761 C C . LYS A 1 217 ? -21.604 -1.241 -6.766 1.00 65.94 217 LYS A C 1
ATOM 1763 O O . LYS A 1 217 ? -20.694 -1.548 -7.527 1.00 65.94 217 LYS A O 1
ATOM 1768 N N . ASP A 1 218 ? -21.493 -0.374 -5.766 1.00 72.81 218 ASP A N 1
ATOM 1769 C CA . ASP A 1 218 ? -20.299 0.428 -5.535 1.00 72.81 218 ASP A CA 1
ATOM 1770 C C . ASP A 1 218 ? -19.837 0.211 -4.096 1.00 72.81 218 ASP A C 1
ATOM 1772 O O . ASP A 1 218 ? -20.623 0.342 -3.157 1.00 72.81 218 ASP A O 1
ATOM 1776 N N . TYR A 1 219 ? -18.562 -0.108 -3.905 1.00 79.00 219 TYR A N 1
ATOM 1777 C CA . TYR A 1 219 ? -17.952 -0.148 -2.584 1.00 79.00 219 TYR A CA 1
ATOM 1778 C C . TYR A 1 219 ? -16.819 0.871 -2.518 1.00 79.00 219 TYR A C 1
ATOM 1780 O O . TYR A 1 219 ? -16.055 1.050 -3.462 1.00 79.00 219 TYR A O 1
ATOM 1788 N N . TYR A 1 220 ? -16.722 1.560 -1.385 1.00 87.12 220 TYR A N 1
ATOM 1789 C CA . TYR A 1 220 ? -15.588 2.410 -1.055 1.00 87.12 220 TYR A CA 1
ATOM 1790 C C . TYR A 1 220 ? -15.438 2.432 0.460 1.00 87.12 220 TYR A C 1
ATOM 1792 O O . TYR A 1 220 ? -16.224 3.071 1.163 1.00 87.12 220 TYR A O 1
ATOM 1800 N N . PHE A 1 221 ? -14.469 1.684 0.977 1.00 89.44 221 PHE A N 1
ATOM 1801 C CA . PHE A 1 221 ? -14.292 1.526 2.415 1.00 89.44 221 PHE A CA 1
ATOM 1802 C C . PHE A 1 221 ? -12.825 1.363 2.805 1.00 89.44 221 PHE A C 1
ATOM 1804 O O . PHE A 1 221 ? -11.960 1.059 1.979 1.00 89.44 221 PHE A O 1
ATOM 1811 N N . VAL A 1 222 ? -12.569 1.585 4.091 1.00 93.75 222 VAL A N 1
ATOM 1812 C CA . VAL A 1 222 ? -11.280 1.351 4.735 1.00 93.75 222 VAL A CA 1
ATOM 1813 C C . VAL A 1 222 ? -11.463 0.265 5.785 1.00 93.75 222 VAL A C 1
ATOM 1815 O O . VAL A 1 222 ? -12.336 0.383 6.641 1.00 93.75 222 VAL A O 1
ATOM 1818 N N . LEU A 1 223 ? -10.652 -0.783 5.711 1.00 93.56 223 LEU A N 1
ATOM 1819 C CA . LEU A 1 223 ? -10.552 -1.830 6.721 1.00 93.56 223 LEU A CA 1
ATOM 1820 C C . LEU A 1 223 ? -9.195 -1.687 7.404 1.00 93.56 223 LEU A C 1
ATOM 1822 O O . LEU A 1 223 ? -8.159 -1.805 6.754 1.00 93.56 223 LEU A O 1
ATOM 1826 N N . VAL A 1 224 ? -9.199 -1.432 8.704 1.00 95.06 224 VAL A N 1
ATOM 1827 C CA . VAL A 1 224 ? -7.996 -1.457 9.533 1.00 95.06 224 VAL A CA 1
ATOM 1828 C C . VAL A 1 224 ? -8.011 -2.744 10.333 1.00 95.06 224 VAL A C 1
ATOM 1830 O O . VAL A 1 224 ? -9.020 -3.067 10.947 1.00 95.06 224 VAL A O 1
ATOM 1833 N N . ILE A 1 225 ? -6.904 -3.469 10.325 1.00 95.06 225 ILE A N 1
ATOM 1834 C CA . ILE A 1 225 ? -6.687 -4.652 11.146 1.00 95.06 225 ILE A CA 1
ATOM 1835 C C . ILE A 1 225 ? -5.531 -4.353 12.080 1.00 95.06 225 ILE A C 1
ATOM 1837 O O . ILE A 1 225 ? -4.510 -3.812 11.659 1.00 95.06 225 ILE A O 1
ATOM 1841 N N . TYR A 1 226 ? -5.695 -4.711 13.339 1.00 94.94 226 TYR A N 1
ATOM 1842 C CA . TYR A 1 226 ? -4.644 -4.654 14.327 1.00 94.94 226 TYR A CA 1
ATOM 1843 C C . TYR A 1 226 ? -4.439 -6.044 14.927 1.00 94.94 226 TYR A C 1
ATOM 1845 O O . TYR A 1 226 ? -5.346 -6.613 15.533 1.00 94.94 226 TYR A O 1
ATOM 1853 N N . ASP A 1 227 ? -3.243 -6.586 14.709 1.00 94.31 227 ASP A N 1
ATOM 1854 C CA . ASP A 1 227 ? -2.815 -7.885 15.206 1.00 94.31 227 ASP A CA 1
ATOM 1855 C C . ASP A 1 227 ? -2.010 -7.721 16.499 1.00 94.31 227 ASP A C 1
ATOM 1857 O O . ASP A 1 227 ? -0.943 -7.093 16.509 1.00 94.31 227 ASP A O 1
ATOM 1861 N N . TYR A 1 228 ? -2.522 -8.300 17.585 1.00 90.62 228 TYR A N 1
ATOM 1862 C CA . TYR A 1 228 ? -1.914 -8.218 18.909 1.00 90.62 228 TYR A CA 1
ATOM 1863 C C . TYR A 1 228 ? -0.608 -9.005 19.009 1.00 90.62 228 TYR A C 1
ATOM 1865 O O . TYR A 1 228 ? 0.336 -8.545 19.654 1.00 90.62 228 TYR A O 1
ATOM 1873 N N . GLU A 1 229 ? -0.546 -10.182 18.386 1.00 88.62 229 GLU A N 1
ATOM 1874 C CA . GLU A 1 229 ? 0.604 -11.082 18.479 1.00 88.62 229 GLU A CA 1
ATOM 1875 C C . GLU A 1 229 ? 1.755 -10.564 17.620 1.00 88.62 229 GLU A C 1
ATOM 1877 O O . GLU A 1 229 ? 2.899 -10.460 18.072 1.00 88.62 229 GLU A O 1
ATOM 1882 N N . ALA A 1 230 ? 1.439 -10.170 16.387 1.00 90.69 230 ALA A N 1
ATOM 1883 C CA . ALA A 1 230 ? 2.419 -9.648 15.446 1.00 90.69 230 ALA A CA 1
ATOM 1884 C C . ALA A 1 230 ? 2.752 -8.164 15.679 1.00 90.69 230 ALA A C 1
ATOM 1886 O O . ALA A 1 230 ? 3.655 -7.643 15.021 1.00 90.69 230 ALA A O 1
ATOM 1887 N N . ARG A 1 231 ? 2.034 -7.466 16.576 1.00 92.56 231 ARG A N 1
ATOM 1888 C CA . ARG A 1 231 ? 2.137 -6.007 16.802 1.00 92.56 231 ARG A CA 1
ATOM 1889 C C . ARG A 1 231 ? 2.068 -5.227 15.491 1.00 92.56 231 ARG A C 1
ATOM 1891 O O . ARG A 1 231 ? 2.847 -4.308 15.242 1.00 92.56 231 ARG A O 1
ATOM 1898 N N . THR A 1 232 ? 1.175 -5.661 14.609 1.00 92.94 232 THR A N 1
ATOM 1899 C CA . THR A 1 232 ? 1.101 -5.169 13.235 1.00 92.94 232 THR A CA 1
ATOM 1900 C C . THR A 1 232 ? -0.239 -4.497 13.007 1.00 92.94 232 THR A C 1
ATOM 1902 O O . THR A 1 232 ? -1.284 -5.042 13.347 1.00 92.94 232 THR A O 1
ATOM 1905 N N . LEU A 1 233 ? -0.208 -3.310 12.411 1.00 93.75 233 LEU A N 1
ATOM 1906 C CA . LEU A 1 233 ? -1.389 -2.596 11.955 1.00 93.75 233 LEU A CA 1
ATOM 1907 C C . LEU A 1 233 ? -1.412 -2.599 10.430 1.00 93.75 233 LEU A C 1
ATOM 1909 O O . LEU A 1 233 ? -0.452 -2.186 9.780 1.00 93.75 233 LEU A O 1
ATOM 1913 N N . VAL A 1 234 ? -2.518 -3.051 9.855 1.00 94.25 234 VAL A N 1
ATOM 1914 C CA . VAL A 1 234 ? -2.715 -3.152 8.410 1.00 94.25 234 VAL A CA 1
ATOM 1915 C C . VAL A 1 234 ? -3.909 -2.305 8.011 1.00 94.25 234 VAL A C 1
ATOM 1917 O O . VAL A 1 234 ? -4.986 -2.439 8.578 1.00 94.25 234 VAL A O 1
ATOM 1920 N N . ILE A 1 235 ? -3.729 -1.425 7.031 1.00 94.56 235 ILE A N 1
ATOM 1921 C CA . ILE A 1 235 ? -4.797 -0.595 6.472 1.00 94.56 235 ILE A CA 1
ATOM 1922 C C . ILE A 1 235 ? -5.040 -1.017 5.032 1.00 94.56 235 ILE A C 1
ATOM 1924 O O . ILE A 1 235 ? -4.169 -0.849 4.177 1.00 94.56 235 ILE A O 1
ATOM 1928 N N . TYR A 1 236 ? -6.248 -1.494 4.763 1.00 92.88 236 TYR A N 1
ATOM 1929 C CA . TYR A 1 236 ? -6.769 -1.771 3.436 1.00 92.88 236 TYR A CA 1
ATOM 1930 C C . TYR A 1 236 ? -7.736 -0.668 3.003 1.00 92.88 236 TYR A C 1
ATOM 1932 O O . TYR A 1 236 ? -8.702 -0.364 3.694 1.00 92.88 236 TYR A O 1
ATOM 1940 N N . GLU A 1 237 ? -7.508 -0.093 1.829 1.00 91.75 237 GLU A N 1
ATOM 1941 C CA . GLU A 1 237 ? -8.425 0.814 1.138 1.00 91.75 237 GLU A CA 1
ATOM 1942 C C . GLU A 1 237 ? -8.938 0.120 -0.119 1.00 91.75 237 GLU A C 1
ATOM 1944 O O . GLU A 1 237 ? -8.155 -0.200 -1.020 1.00 91.75 237 GLU A O 1
ATOM 1949 N N . LEU A 1 238 ? -10.251 -0.098 -0.179 1.00 87.50 238 LEU A N 1
ATOM 1950 C CA . LEU A 1 238 ? -10.912 -0.874 -1.224 1.00 87.50 238 LEU A CA 1
ATOM 1951 C C . LEU A 1 238 ? -11.976 -0.038 -1.927 1.00 87.50 238 LEU A C 1
ATOM 1953 O O . LEU A 1 238 ? -12.772 0.633 -1.267 1.00 87.50 238 LEU A O 1
ATOM 1957 N N . TYR A 1 239 ? -11.972 -0.068 -3.263 1.00 84.38 239 TYR A N 1
ATOM 1958 C CA . TYR A 1 239 ? -12.924 0.666 -4.100 1.00 84.38 239 TYR A CA 1
ATOM 1959 C C . TYR A 1 239 ? -13.247 -0.059 -5.424 1.00 84.38 239 TYR A C 1
ATOM 1961 O O . TYR A 1 239 ? -12.407 -0.803 -5.938 1.00 84.38 239 TYR A O 1
ATOM 1969 N N . SER A 1 240 ? -14.476 0.088 -5.934 1.00 76.62 240 SER A N 1
ATOM 1970 C CA . SER A 1 240 ? -14.909 -0.327 -7.291 1.00 76.62 240 SER A CA 1
ATOM 1971 C C . SER A 1 240 ? -15.147 0.874 -8.170 1.00 76.62 240 SER A C 1
ATOM 1973 O O . SER A 1 240 ? -15.782 1.822 -7.658 1.00 76.62 240 SER A O 1
#

Solvent-accessible surface area (backbone atoms only — not comparable to full-atom values): 13332 Å² total; per-residue (Å²): 142,81,89,83,81,88,84,79,83,89,79,76,84,77,68,81,78,74,80,74,75,55,72,68,62,60,53,59,54,47,52,55,49,16,44,50,29,8,52,49,6,36,52,35,22,66,51,86,60,71,68,63,35,16,54,52,6,32,55,30,6,54,50,7,34,52,46,35,62,76,58,61,89,78,52,69,67,67,40,52,51,23,44,53,36,8,52,50,3,35,53,39,5,49,54,44,36,55,50,35,52,52,51,49,54,47,46,64,44,41,41,64,52,48,25,67,73,69,72,45,83,59,65,102,55,64,49,78,42,73,49,78,52,47,75,90,74,34,53,102,73,38,57,28,33,36,38,38,30,34,75,48,53,72,69,55,40,52,53,40,52,61,67,51,61,88,43,83,74,54,42,72,50,69,73,54,74,67,49,48,59,59,49,54,62,54,71,61,90,78,95,60,55,41,37,34,36,39,36,36,62,81,79,71,40,73,61,58,64,82,79,52,66,83,47,86,83,60,51,41,34,38,41,37,38,38,21,66,84,76,33,30,40,36,40,37,39,42,48,107

Radius of gyration: 31.24 Å; Cα contacts (8 Å, |Δi|>4): 330; chains: 1; bounding box: 106×31×90 Å

Sequence (240 aa):
MSQIGQDIPEDLNNCPVAELEHPHFRSSRLRKLALFFALLSCNLALLCGGFYLPVIALGLGITALLLTVFDYRKTKSVFYTGVVLGFLGLIFGSFTFSSSIINHKRALNATSHYKNELAIPLPNLVPNYYFITFGIYASMNNLPRREFHYLLEEEDNNTFNNAIKGDERWLDLPFNLEMMSFLNKFNLDLHYSGQYLLYNRLNKQFGAINDFENYQKDYYFVLVIYDYEARTLVIYELYS